Protein AF-A0AAV8SLF2-F1 (afdb_monomer_lite)

Sequence (332 aa):
MAEVQMADAETFAFQAEINQLLSLIIYTFYSNKEIFLRELISNASDALARISFESLMDKSKFDAQPELFIRLVPDKASKTLSIIDSGIGVTKADLVNYLGTIARSGTKEFVEGLQAGADVSMIGQFGFGFYSAYLVAERVVVTTKHDDDEQYHSTQSGDELTSLKDYVKRMKEGQKDIYYITGESKQAVENSPFLERGREEAERGREDESLCKVMKDILGDKVEKVVVSDRIVDSPCCLVTGEYGWTANLERIMKAQVLMDNAMSFYRSSKKTMEINPDNGIIVELRKGAVVDKNDKCFKDMVLLLFDLALLTSGFSLDDPNTFAARMLKLV

Radius of gyration: 30.78 Å; chains: 1; bounding box: 90×64×78 Å

InterPro domains:
  IPR001404 Heat shock protein Hsp90 family [PF00183] (151-198)
  IPR001404 Heat shock protein Hsp90 family [PF00183] (201-331)
  IPR001404 Heat shock protein Hsp90 family [PTHR11528] (9-153)
  IPR003594 Histidine kinase/HSP90-like ATPase domain [SM00387] (32-172)
  IPR019805 Heat shock protein Hsp90, conserved site [PS00298] (30-39)
  IPR020575 Heat shock protein Hsp90, N-terminal [PR00775] (10-30)
  IPR020575 Heat shock protein Hsp90, N-terminal [PR00775] (31-53)
  IPR020575 Heat shock protein Hsp90, N-terminal [PR00775] (80-97)
  IPR020575 Heat shock protein Hsp90, N-terminal [PR00775] (98-115)
  IPR020575 Heat shock protein Hsp90, N-terminal [PR00775] (123-145)
  IPR020575 Heat shock protein Hsp90, N-terminal [cd16927] (19-190)
  IPR036890 Histidine kinase/HSP90-like ATPase superfamily [G3DSA:3.30.565.10] (2-199)
  IPR036890 Histidine kinase/HSP90-like ATPase superfamily [SSF55874] (10-164)
  IPR037196 HSP90, C-terminal domain [G3DSA:1.20.120.790] (200-332)
  IPR037196 HSP90, C-terminal domain [SSF110942] (210-332)

Foldseek 3Di:
DDDDPDDDDDDDDDDDDPVVVLVCLQPPVDPDLVLLVVLVVLVLVLQALVLVVVCVVPVCSCVVPVDFDWDWDQDPVVRDIDTDTPGQWDEPVRCCVLVVDAQDDPSQVVVVPDDPPDPGDHDNRGSSSNSSVVNPDPDDDDDTDHPPYDWDDDPVPVPDTHDVVVVVVVDDVPDDDDDDDDADDPVLVVLAQQPAAFDDDDDDDPLNVVLFVLLCVLCPQQAPGEEEDRRGDAQQKAKDFDPQADALRRLVVVVVVPDDDPVCVVRNCRGIYIYGHCPHPLNVVLSVVCVVPSPDPLSSLSSVLSVQVNCVSRNHDDPDPVVNVVSVVVVD

Secondary structure (DSSP, 8-state):
-----PPPPPP------HHHHHHHHHHHS-S-TTHHHHHHHHHHHHHHHHHHHHHTT-GGGGSS-----EEEEEETTTTEEEEEE-S----HHHHHHHHHSTT--HHHHHHHHS-TT--------SS-GGGGGGGT-S--------TTS--EE-TTTTTSEE-HHHHHHTPPTT--S------SSHHHHHT-GGGS-PPS-PPPPHHHHHHHHHHHHHHGGG-SEEEE-SS-SSSSEEEEE-SSS--HHHHHHHHHT----GGGHHHH--PEEEEE-TTSHHHHHHHHHHHHHTT-HHHHHHHHHHHHHHHHHTTPPPS-HHHHHHHHTTT-

Structure (mmCIF, N/CA/C/O backbone):
data_AF-A0AAV8SLF2-F1
#
_entry.id   AF-A0AAV8SLF2-F1
#
loop_
_atom_site.group_PDB
_atom_site.id
_atom_site.type_symbol
_atom_site.label_atom_id
_atom_site.label_alt_id
_atom_site.label_comp_id
_atom_site.label_asym_id
_atom_site.label_entity_id
_atom_site.label_seq_id
_atom_site.pdbx_PDB_ins_code
_atom_site.Cartn_x
_atom_site.Cartn_y
_atom_site.Cartn_z
_atom_site.occupancy
_atom_site.B_iso_or_equiv
_atom_site.auth_seq_id
_atom_site.auth_comp_id
_atom_site.auth_asym_id
_atom_site.auth_atom_id
_atom_site.pdbx_PDB_model_num
ATOM 1 N N . MET A 1 1 ? 57.901 44.660 5.743 1.00 44.19 1 MET A N 1
ATOM 2 C CA . MET A 1 1 ? 57.229 43.937 4.648 1.00 44.19 1 MET A CA 1
ATOM 3 C C . MET A 1 1 ? 56.061 43.209 5.278 1.00 44.19 1 MET A C 1
ATOM 5 O O . MET A 1 1 ? 56.301 42.463 6.214 1.00 44.19 1 MET A O 1
ATOM 9 N N . ALA A 1 2 ? 54.829 43.545 4.898 1.00 46.16 2 ALA A N 1
ATOM 10 C CA . ALA A 1 2 ? 53.641 42.897 5.443 1.00 46.16 2 ALA A CA 1
ATOM 11 C C . ALA A 1 2 ? 53.479 41.526 4.772 1.00 46.16 2 ALA A C 1
ATOM 13 O O . ALA A 1 2 ? 53.483 41.452 3.543 1.00 46.16 2 ALA A O 1
ATOM 14 N N . GLU A 1 3 ? 53.392 40.463 5.570 1.00 52.22 3 GLU A N 1
ATOM 15 C CA . GLU A 1 3 ? 53.025 39.129 5.096 1.00 52.22 3 GLU A CA 1
ATOM 16 C C . GLU A 1 3 ? 51.590 39.174 4.572 1.00 52.22 3 GLU A C 1
ATOM 18 O O . GLU A 1 3 ? 50.647 39.476 5.304 1.00 52.22 3 GLU A O 1
ATOM 23 N N . VAL A 1 4 ? 51.430 38.907 3.278 1.00 53.94 4 VAL A N 1
ATOM 24 C CA . VAL A 1 4 ? 50.119 38.702 2.670 1.00 53.94 4 VAL A CA 1
ATOM 25 C C . VAL A 1 4 ? 49.658 37.310 3.088 1.00 53.94 4 VAL A C 1
ATOM 27 O O . VAL A 1 4 ? 50.172 36.307 2.597 1.00 53.94 4 VAL A O 1
ATOM 30 N N . GLN A 1 5 ? 48.714 37.254 4.026 1.00 56.91 5 GLN A N 1
ATOM 31 C CA . GLN A 1 5 ? 47.994 36.034 4.381 1.00 56.91 5 GLN A CA 1
ATOM 32 C C . GLN A 1 5 ? 47.259 35.534 3.128 1.00 56.91 5 GLN A C 1
ATOM 34 O O . GLN A 1 5 ? 46.380 36.222 2.608 1.00 56.91 5 GLN A O 1
ATOM 39 N N . MET A 1 6 ? 47.649 34.370 2.605 1.00 59.88 6 MET A N 1
ATOM 40 C CA . MET A 1 6 ? 46.895 33.722 1.534 1.00 59.88 6 MET A CA 1
ATOM 41 C C . MET A 1 6 ? 45.569 33.233 2.117 1.00 59.88 6 MET A C 1
ATOM 43 O O . MET A 1 6 ? 45.574 32.460 3.071 1.00 59.88 6 MET A O 1
ATOM 47 N N . ALA A 1 7 ? 44.455 33.729 1.581 1.00 66.06 7 ALA A N 1
ATOM 48 C CA . ALA A 1 7 ? 43.123 33.272 1.958 1.00 66.06 7 ALA A CA 1
ATOM 49 C C . ALA A 1 7 ? 42.953 31.775 1.641 1.00 66.06 7 ALA A C 1
ATOM 51 O O . ALA A 1 7 ? 43.520 31.285 0.659 1.00 66.06 7 ALA A O 1
ATOM 52 N N . ASP A 1 8 ? 42.177 31.074 2.472 1.00 69.56 8 ASP A N 1
ATOM 53 C CA . ASP A 1 8 ? 41.879 29.650 2.315 1.00 69.56 8 ASP A CA 1
ATOM 54 C C . ASP A 1 8 ? 41.270 29.366 0.934 1.00 69.56 8 ASP A C 1
ATOM 56 O O . ASP A 1 8 ? 40.366 30.062 0.469 1.00 69.56 8 ASP A O 1
ATOM 60 N N . ALA A 1 9 ? 41.791 28.345 0.253 1.00 70.38 9 ALA A N 1
ATOM 61 C CA . ALA A 1 9 ? 41.314 27.961 -1.067 1.00 70.38 9 ALA A CA 1
ATOM 62 C C . ALA A 1 9 ? 39.946 27.270 -0.963 1.00 70.38 9 ALA A C 1
ATOM 64 O O . ALA A 1 9 ? 39.825 26.189 -0.385 1.00 70.38 9 ALA A O 1
ATOM 65 N N . GLU A 1 10 ? 38.922 27.868 -1.567 1.00 76.62 10 GLU A N 1
ATOM 66 C CA . GLU A 1 10 ? 37.593 27.265 -1.663 1.00 76.62 10 GLU A CA 1
ATOM 67 C C . GLU A 1 10 ? 37.526 26.286 -2.843 1.00 76.62 10 GLU A C 1
ATOM 69 O O . GLU A 1 10 ? 37.912 26.600 -3.972 1.00 76.62 10 GLU A O 1
ATOM 74 N N . THR A 1 11 ? 37.037 25.072 -2.579 1.00 77.06 11 THR A N 1
ATOM 75 C CA . THR A 1 11 ? 36.829 24.037 -3.599 1.00 77.06 11 THR A CA 1
ATOM 76 C C . THR A 1 11 ? 35.355 23.972 -3.965 1.00 77.06 11 THR A C 1
ATOM 78 O O . THR A 1 11 ? 34.506 23.758 -3.102 1.00 77.06 11 THR A O 1
ATOM 81 N N . PHE A 1 12 ? 35.058 24.085 -5.257 1.00 65.56 12 PHE A N 1
ATOM 82 C CA . PHE A 1 12 ? 33.708 23.952 -5.794 1.00 65.56 12 PHE A CA 1
ATOM 83 C C . PHE A 1 12 ? 33.620 22.739 -6.717 1.00 65.56 12 PHE A C 1
ATOM 85 O O . PHE A 1 12 ? 34.548 22.448 -7.473 1.00 65.56 12 PHE A O 1
ATOM 92 N N . ALA A 1 13 ? 32.486 22.041 -6.675 1.00 63.81 13 ALA A N 1
ATOM 93 C CA . ALA A 1 13 ? 32.165 21.020 -7.662 1.00 63.81 13 ALA A CA 1
ATOM 94 C C . ALA A 1 13 ? 31.757 21.678 -8.989 1.00 63.81 13 ALA A C 1
ATOM 96 O O . ALA A 1 13 ? 31.093 22.717 -8.996 1.00 63.81 13 ALA A O 1
ATOM 97 N N . PHE A 1 14 ? 32.115 21.054 -10.113 1.00 65.81 14 PHE A N 1
ATOM 98 C CA . PHE A 1 14 ? 31.616 21.478 -11.419 1.00 65.81 14 PHE A CA 1
ATOM 99 C C . PHE A 1 14 ? 30.088 21.369 -11.461 1.00 65.81 14 PHE A C 1
ATOM 101 O O . PHE A 1 14 ? 29.518 20.343 -11.090 1.00 65.81 14 PHE A O 1
ATOM 108 N N . GLN A 1 15 ? 29.433 22.427 -11.936 1.00 53.75 15 GLN A N 1
ATOM 109 C CA . GLN A 1 15 ? 27.993 22.462 -12.182 1.00 53.75 15 GLN A CA 1
ATOM 110 C C . GLN A 1 15 ? 27.736 22.522 -13.691 1.00 53.75 15 GLN A C 1
ATOM 112 O O . GLN A 1 15 ? 28.483 23.172 -14.422 1.00 53.75 15 GLN A O 1
ATOM 117 N N . ALA A 1 16 ? 26.682 21.849 -14.157 1.00 59.62 16 ALA A N 1
ATOM 118 C CA . ALA A 1 16 ? 26.269 21.852 -15.558 1.00 59.62 16 ALA A CA 1
ATOM 119 C C . ALA A 1 16 ? 24.758 22.097 -15.679 1.00 59.62 16 ALA A C 1
ATOM 121 O O . ALA A 1 16 ? 23.963 21.514 -14.941 1.00 59.62 16 ALA A O 1
ATOM 122 N N . GLU A 1 17 ? 24.358 22.944 -16.630 1.00 62.25 17 GLU A N 1
ATOM 123 C CA . GLU A 1 17 ? 22.952 23.253 -16.893 1.00 62.25 17 GLU A CA 1
ATOM 124 C C . GLU A 1 17 ? 22.338 22.211 -17.843 1.00 62.25 17 GLU A C 1
ATOM 126 O O . GLU A 1 17 ? 22.607 22.186 -19.046 1.00 62.25 17 GLU A O 1
ATOM 131 N N . ILE A 1 18 ? 21.495 21.337 -17.288 1.00 61.62 18 ILE A N 1
ATOM 132 C CA . ILE A 1 18 ? 20.931 20.147 -17.954 1.00 61.62 18 ILE A CA 1
ATOM 133 C C . ILE A 1 18 ? 20.201 20.497 -19.261 1.00 61.62 18 ILE A C 1
ATOM 135 O O . ILE A 1 18 ? 20.386 19.818 -20.271 1.00 61.62 18 ILE A O 1
ATOM 139 N N . ASN A 1 19 ? 19.424 21.584 -19.281 1.00 57.31 19 ASN A N 1
ATOM 140 C CA . ASN A 1 19 ? 18.649 21.991 -20.461 1.00 57.31 19 ASN A CA 1
ATOM 141 C C . ASN A 1 19 ? 19.542 22.411 -21.644 1.00 57.31 19 ASN A C 1
ATOM 143 O O . ASN A 1 19 ? 19.235 22.111 -22.803 1.00 57.31 19 ASN A O 1
ATOM 147 N N . GLN A 1 20 ? 20.672 23.066 -21.363 1.00 61.53 20 GLN A N 1
ATOM 148 C CA . GLN A 1 20 ? 21.645 23.450 -22.389 1.00 61.53 20 GLN A CA 1
ATOM 149 C C . GLN A 1 20 ? 22.455 22.238 -22.863 1.00 61.53 20 GLN A C 1
ATOM 151 O O . GLN A 1 20 ? 22.711 22.097 -24.059 1.00 61.53 20 GLN A O 1
ATOM 156 N N . LEU A 1 21 ? 22.789 21.319 -21.950 1.00 64.75 21 LEU A N 1
ATOM 157 C CA . LEU A 1 21 ? 23.535 20.104 -22.273 1.00 64.75 21 LEU A CA 1
ATOM 158 C C . LEU A 1 21 ? 22.717 19.127 -23.134 1.00 64.75 21 LEU A C 1
ATOM 160 O O . LEU A 1 21 ? 23.250 18.587 -24.099 1.00 64.75 21 LEU A O 1
ATOM 164 N N . LEU A 1 22 ? 21.419 18.950 -22.855 1.00 64.12 22 LEU A N 1
ATOM 165 C CA . LEU A 1 22 ? 20.515 18.145 -23.692 1.00 64.12 22 LEU A CA 1
ATOM 166 C C . LEU A 1 22 ? 20.411 18.707 -25.107 1.00 64.12 22 LEU A C 1
ATOM 168 O O . LEU A 1 22 ? 20.517 17.959 -26.076 1.00 64.12 22 LEU A O 1
ATOM 172 N N . SER A 1 23 ? 20.265 20.028 -25.227 1.00 64.56 23 SER A N 1
ATOM 173 C CA . SER A 1 23 ? 20.225 20.706 -26.525 1.00 64.56 23 SER A CA 1
ATOM 174 C C . SER A 1 23 ? 21.529 20.487 -27.301 1.00 64.56 23 SER A C 1
ATOM 176 O O . SER A 1 23 ? 21.501 20.186 -28.492 1.00 64.56 23 SER A O 1
ATOM 178 N N . LEU A 1 24 ? 22.680 20.549 -26.627 1.00 68.00 24 LEU A N 1
ATOM 179 C CA . LEU A 1 24 ? 23.979 20.287 -27.245 1.00 68.00 24 LEU A CA 1
ATOM 180 C C . LEU A 1 24 ? 24.142 18.814 -27.667 1.00 68.00 24 LEU A C 1
ATOM 182 O O . LEU A 1 24 ? 24.613 18.542 -28.767 1.00 68.00 24 LEU A O 1
ATOM 186 N N . ILE A 1 25 ? 23.732 17.857 -26.831 1.00 67.00 25 ILE A N 1
ATOM 187 C CA . ILE A 1 25 ? 23.803 16.417 -27.140 1.00 67.00 25 ILE A CA 1
ATOM 188 C C . ILE A 1 25 ? 22.919 16.076 -28.340 1.00 67.00 25 ILE A C 1
ATOM 190 O O . ILE A 1 25 ? 23.363 15.387 -29.257 1.00 67.00 25 ILE A O 1
ATOM 194 N N . ILE A 1 26 ? 21.692 16.596 -28.368 1.00 65.31 26 ILE A N 1
ATOM 195 C CA . ILE A 1 26 ? 20.735 16.322 -29.441 1.00 65.31 26 ILE A CA 1
ATOM 196 C C . ILE A 1 26 ? 21.198 16.968 -30.754 1.00 65.31 26 ILE A C 1
ATOM 198 O O . ILE A 1 26 ? 21.188 16.306 -31.784 1.00 65.31 26 ILE A O 1
ATOM 202 N N . TYR A 1 27 ? 21.635 18.230 -30.752 1.00 63.25 27 TYR A N 1
ATOM 203 C CA . TYR A 1 27 ? 21.882 18.956 -32.008 1.00 63.25 27 TYR A CA 1
ATOM 204 C C . TYR A 1 27 ? 23.342 18.970 -32.481 1.00 63.25 27 TYR A C 1
ATOM 206 O O . TYR A 1 27 ? 23.580 19.236 -33.659 1.00 63.25 27 TYR A O 1
ATOM 214 N N . THR A 1 28 ? 24.314 18.660 -31.616 1.00 66.12 28 THR A N 1
ATOM 215 C CA . THR A 1 28 ? 25.748 18.784 -31.945 1.00 66.12 28 THR A CA 1
ATOM 216 C C . THR A 1 28 ? 26.462 17.438 -32.068 1.00 66.12 28 THR A C 1
ATOM 218 O O . THR A 1 28 ? 27.360 17.309 -32.896 1.00 66.12 28 THR A O 1
ATOM 221 N N . PHE A 1 29 ? 26.086 16.420 -31.284 1.00 66.38 29 PHE A N 1
ATOM 222 C CA . PHE A 1 29 ? 26.808 15.136 -31.263 1.00 66.38 29 PHE A CA 1
ATOM 223 C C . PHE A 1 29 ? 26.338 14.134 -32.322 1.00 66.38 29 PHE A C 1
ATOM 225 O O . PHE A 1 29 ? 27.089 13.227 -32.684 1.00 66.38 29 PHE A O 1
ATOM 232 N N . TYR A 1 30 ? 25.124 14.298 -32.852 1.00 71.81 30 TYR A N 1
ATOM 233 C CA . TYR A 1 30 ? 24.553 13.379 -33.830 1.00 71.81 30 TYR A CA 1
ATOM 234 C C . TYR A 1 30 ? 24.273 14.082 -35.155 1.00 71.81 30 TYR A C 1
ATOM 236 O O . TYR A 1 30 ? 23.353 14.885 -35.275 1.00 71.81 30 TYR A O 1
ATOM 244 N N . SER A 1 31 ? 25.046 13.738 -36.186 1.00 75.44 31 SER A N 1
ATOM 245 C CA . SER A 1 31 ? 24.810 14.235 -37.549 1.00 75.44 31 SER A CA 1
ATOM 246 C C . SER A 1 31 ? 23.683 13.478 -38.261 1.00 75.44 31 SER A C 1
ATOM 248 O O . SER A 1 31 ? 22.965 14.057 -39.073 1.00 75.44 31 SER A O 1
ATOM 250 N N . ASN A 1 32 ? 23.500 12.192 -37.937 1.00 84.38 32 ASN A N 1
ATOM 251 C CA . ASN A 1 32 ? 22.519 11.316 -38.575 1.00 84.38 32 ASN A CA 1
ATOM 252 C C . ASN A 1 32 ? 21.381 10.982 -37.614 1.00 84.38 32 ASN A C 1
ATOM 254 O O . ASN A 1 32 ? 21.596 10.368 -36.572 1.00 84.38 32 ASN A O 1
ATOM 258 N N . LYS A 1 33 ? 20.150 11.333 -37.997 1.00 85.69 33 LYS A N 1
ATOM 259 C CA . LYS A 1 33 ? 18.969 11.119 -37.150 1.00 85.69 33 LYS A CA 1
ATOM 260 C C . LYS A 1 33 ? 18.616 9.653 -36.951 1.00 85.69 33 LYS A C 1
ATOM 262 O O . LYS A 1 33 ? 18.052 9.337 -35.919 1.00 85.69 33 LYS A O 1
ATOM 267 N N . GLU A 1 34 ? 18.965 8.770 -37.889 1.00 88.38 34 GLU A N 1
ATOM 268 C CA . GLU A 1 34 ? 18.701 7.319 -37.828 1.00 88.38 34 GLU A CA 1
ATOM 269 C C . GLU A 1 34 ? 19.403 6.606 -36.661 1.00 88.38 34 GLU A C 1
ATOM 271 O O . GLU A 1 34 ? 19.014 5.505 -36.275 1.00 88.38 34 GLU A O 1
ATOM 276 N N . ILE A 1 35 ? 20.397 7.263 -36.058 1.00 87.94 35 ILE A N 1
ATOM 277 C CA . ILE A 1 35 ? 21.190 6.736 -34.950 1.00 87.94 35 ILE A CA 1
ATOM 278 C C . ILE A 1 35 ? 20.348 6.357 -33.730 1.00 87.94 35 ILE A C 1
ATOM 280 O O . ILE A 1 35 ? 20.731 5.460 -32.984 1.00 87.94 35 ILE A O 1
ATOM 284 N N . PHE A 1 36 ? 19.181 6.986 -33.559 1.00 89.56 36 PHE A N 1
ATOM 285 C CA . PHE A 1 36 ? 18.290 6.716 -32.436 1.00 89.56 36 PHE A CA 1
ATOM 286 C C . PHE A 1 36 ? 17.871 5.244 -32.361 1.00 89.56 36 PHE A C 1
ATOM 288 O O . PHE A 1 36 ? 17.809 4.680 -31.272 1.00 89.56 36 PHE A O 1
ATOM 295 N N . LEU A 1 37 ? 17.641 4.592 -33.509 1.00 93.44 37 LEU A N 1
ATOM 296 C CA . LEU A 1 37 ? 17.297 3.171 -33.542 1.00 93.44 37 LEU A CA 1
ATOM 297 C C . LEU A 1 37 ? 18.453 2.321 -33.036 1.00 93.44 37 LEU A C 1
ATOM 299 O O . LEU A 1 37 ? 18.227 1.401 -32.259 1.00 93.44 37 LEU A O 1
ATOM 303 N N . ARG A 1 38 ? 19.685 2.645 -33.441 1.00 91.75 38 ARG A N 1
ATOM 304 C CA . ARG A 1 38 ? 20.877 1.934 -32.975 1.00 91.75 38 ARG A CA 1
ATOM 305 C C . ARG A 1 38 ? 21.006 2.044 -31.460 1.00 91.75 38 ARG A C 1
ATOM 307 O O . ARG A 1 38 ? 21.175 1.028 -30.806 1.00 91.75 38 ARG A O 1
ATOM 314 N N . GLU A 1 39 ? 20.908 3.252 -30.911 1.00 90.25 39 GLU A N 1
ATOM 315 C CA . GLU A 1 39 ? 21.049 3.473 -29.467 1.00 90.25 39 GLU A CA 1
ATOM 316 C C . GLU A 1 39 ? 19.960 2.743 -28.666 1.00 90.25 39 GLU A C 1
ATOM 318 O O . GLU A 1 39 ? 20.263 2.056 -27.692 1.00 90.25 39 GLU A O 1
ATOM 323 N N . LEU A 1 40 ? 18.695 2.836 -29.089 1.00 92.31 40 LEU A N 1
ATOM 324 C CA . LEU A 1 40 ? 17.587 2.201 -28.371 1.00 92.31 40 LEU A CA 1
ATOM 325 C C . LEU A 1 40 ? 17.609 0.669 -28.485 1.00 92.31 40 LEU A C 1
ATOM 327 O O . LEU A 1 40 ? 17.318 -0.010 -27.503 1.00 92.31 40 LEU A O 1
ATOM 331 N N . ILE A 1 41 ? 17.996 0.118 -29.641 1.00 94.50 41 ILE A N 1
ATOM 332 C CA . ILE A 1 41 ? 18.172 -1.334 -29.809 1.00 94.50 41 ILE A CA 1
ATOM 333 C C . ILE A 1 41 ? 19.362 -1.834 -28.984 1.00 94.50 41 ILE A C 1
ATOM 335 O O . ILE A 1 41 ? 19.255 -2.891 -28.368 1.00 94.50 41 ILE A O 1
ATOM 339 N N . SER A 1 42 ? 20.465 -1.082 -28.913 1.00 91.25 42 SER A N 1
ATOM 340 C CA . SER A 1 42 ? 21.599 -1.432 -28.048 1.00 91.25 42 SER A CA 1
ATOM 341 C C . SER A 1 42 ? 21.192 -1.482 -26.575 1.00 91.25 42 SER A C 1
ATOM 343 O O . SER A 1 42 ? 21.514 -2.451 -25.897 1.00 91.25 42 SER A O 1
ATOM 345 N N . ASN A 1 43 ? 20.416 -0.504 -26.091 1.00 90.69 43 ASN A N 1
ATOM 346 C CA . ASN A 1 43 ? 19.915 -0.510 -24.711 1.00 90.69 43 ASN A CA 1
ATOM 347 C C . ASN A 1 43 ? 19.008 -1.720 -24.429 1.00 90.69 43 ASN A C 1
ATOM 349 O O . ASN A 1 43 ? 19.131 -2.356 -23.384 1.00 90.69 43 ASN A O 1
ATOM 353 N N . ALA A 1 44 ? 18.122 -2.058 -25.369 1.00 93.81 44 ALA A N 1
ATOM 354 C CA . ALA A 1 44 ? 17.288 -3.254 -25.282 1.00 93.81 44 ALA A CA 1
ATOM 355 C C . ALA A 1 44 ? 18.135 -4.540 -25.260 1.00 93.81 44 ALA A C 1
ATOM 357 O O . ALA A 1 44 ? 17.884 -5.439 -24.463 1.00 93.81 44 ALA A O 1
ATOM 358 N N . SER A 1 45 ? 19.179 -4.615 -26.090 1.00 93.69 45 SER A N 1
ATOM 359 C CA . SER A 1 45 ? 20.117 -5.742 -26.108 1.00 93.69 45 SER A CA 1
ATOM 360 C C . SER A 1 45 ? 20.856 -5.898 -24.778 1.00 93.69 45 SER A C 1
ATOM 362 O O . SER A 1 45 ? 20.946 -7.013 -24.266 1.00 93.69 45 SER A O 1
ATOM 364 N N . ASP A 1 46 ? 21.346 -4.802 -24.193 1.00 90.94 46 ASP A N 1
ATOM 365 C CA . ASP A 1 46 ? 21.998 -4.822 -22.878 1.00 90.94 46 ASP A CA 1
ATOM 366 C C . ASP A 1 46 ? 21.020 -5.318 -21.792 1.00 90.94 46 ASP A C 1
ATOM 368 O O . ASP A 1 46 ? 21.385 -6.139 -20.951 1.00 90.94 46 ASP A O 1
ATOM 372 N N . ALA A 1 47 ? 19.752 -4.891 -21.830 1.00 91.38 47 ALA A N 1
ATOM 373 C CA . ALA A 1 47 ? 18.724 -5.344 -20.889 1.00 91.38 47 ALA A CA 1
ATOM 374 C C . ALA A 1 47 ? 18.424 -6.852 -21.009 1.00 91.38 47 ALA A C 1
ATOM 376 O O . ALA A 1 47 ? 18.235 -7.524 -19.990 1.00 91.38 47 ALA A O 1
ATOM 377 N N . LEU A 1 48 ? 18.418 -7.394 -22.233 1.00 92.31 48 LEU A N 1
ATOM 378 C CA . LEU A 1 48 ? 18.281 -8.834 -22.489 1.00 92.31 48 LEU A CA 1
ATOM 379 C C . LEU A 1 48 ? 19.513 -9.620 -22.017 1.00 92.31 48 LEU A C 1
ATOM 381 O O . LEU A 1 48 ? 19.379 -10.712 -21.459 1.00 92.31 48 LEU A O 1
ATOM 385 N N . ALA A 1 49 ? 20.714 -9.070 -22.207 1.00 89.12 49 ALA A N 1
ATOM 386 C CA . ALA A 1 49 ? 21.949 -9.682 -21.725 1.00 89.12 49 ALA A CA 1
ATOM 387 C C . ALA A 1 49 ? 21.980 -9.744 -20.190 1.00 89.12 49 ALA A C 1
ATOM 389 O O . ALA A 1 49 ? 22.381 -10.763 -19.629 1.00 89.12 49 ALA A O 1
ATOM 390 N N . ARG A 1 50 ? 21.489 -8.700 -19.507 1.00 87.81 50 ARG A N 1
ATOM 391 C CA . ARG A 1 50 ? 21.379 -8.669 -18.039 1.00 87.81 50 ARG A CA 1
ATOM 392 C C . ARG A 1 50 ? 20.448 -9.749 -17.499 1.00 87.81 50 ARG A C 1
ATOM 394 O O . ARG A 1 50 ? 20.884 -10.538 -16.668 1.00 87.81 50 ARG A O 1
ATOM 401 N N . ILE A 1 51 ? 19.211 -9.833 -17.997 1.00 88.12 51 ILE A N 1
ATOM 402 C CA . ILE A 1 51 ? 18.270 -10.868 -17.532 1.00 88.12 51 ILE A CA 1
ATOM 403 C C . ILE A 1 51 ? 18.789 -12.274 -17.858 1.00 88.12 51 ILE A C 1
ATOM 405 O O . ILE A 1 51 ? 18.685 -13.179 -17.035 1.00 88.12 51 ILE A O 1
ATOM 409 N N . SER A 1 52 ? 19.442 -12.447 -19.015 1.00 87.69 52 SER A N 1
ATOM 410 C CA . SER A 1 52 ? 20.084 -13.716 -19.377 1.00 87.69 52 SER A CA 1
ATOM 411 C C . SER A 1 52 ? 21.190 -14.089 -18.395 1.00 87.69 52 SER A C 1
ATOM 413 O O . SER A 1 52 ? 21.261 -15.240 -17.976 1.00 87.69 52 SER A O 1
ATOM 415 N N . PHE A 1 53 ? 22.027 -13.132 -17.991 1.00 85.75 53 PHE A N 1
ATOM 416 C CA . PHE A 1 53 ? 23.084 -13.366 -17.012 1.00 85.75 53 PHE A CA 1
ATOM 417 C C . PHE A 1 53 ? 22.520 -13.721 -15.632 1.00 85.75 53 PHE A C 1
ATOM 419 O O . PHE A 1 53 ? 22.951 -14.703 -15.032 1.00 85.75 53 PHE A O 1
ATOM 426 N N . GLU A 1 54 ? 21.526 -12.978 -15.144 1.00 82.75 54 GLU A N 1
ATOM 427 C CA . GLU A 1 54 ? 20.884 -13.270 -13.855 1.00 82.75 54 GLU A CA 1
ATOM 428 C C . GLU A 1 54 ? 20.181 -14.632 -13.854 1.00 82.75 54 GLU A C 1
ATOM 430 O O . GLU A 1 54 ? 20.255 -15.364 -12.865 1.00 82.75 54 GLU A O 1
ATOM 435 N N . SER A 1 55 ? 19.608 -15.036 -14.992 1.00 82.81 55 SER A N 1
ATOM 436 C CA . SER A 1 55 ? 18.971 -16.349 -15.141 1.00 82.81 55 SER A CA 1
ATOM 437 C C . SER A 1 55 ? 19.928 -17.538 -14.978 1.00 82.81 55 SER A C 1
ATOM 439 O O . SER A 1 55 ? 19.489 -18.654 -14.685 1.00 82.81 55 SER A O 1
ATOM 441 N N . LEU A 1 56 ? 21.242 -17.319 -15.146 1.00 82.50 56 LEU A N 1
ATOM 442 C CA . LEU A 1 56 ? 22.256 -18.347 -14.892 1.00 82.50 56 LEU A CA 1
ATOM 443 C C . LEU A 1 56 ? 22.330 -18.706 -13.404 1.00 82.50 56 LEU A C 1
ATOM 445 O O . LEU A 1 56 ? 22.653 -19.847 -13.074 1.00 82.50 56 LEU A O 1
ATOM 449 N N . MET A 1 57 ? 22.029 -17.742 -12.529 1.00 81.50 57 MET A N 1
ATOM 450 C CA . MET A 1 57 ? 22.022 -17.917 -11.076 1.00 81.50 57 MET A CA 1
ATOM 451 C C . MET A 1 57 ? 20.622 -18.250 -10.553 1.00 81.50 57 MET A C 1
ATOM 453 O O . MET A 1 57 ? 20.494 -19.071 -9.646 1.00 81.50 57 MET A O 1
ATOM 457 N N . ASP A 1 58 ? 19.581 -17.661 -11.146 1.00 79.12 58 ASP A N 1
ATOM 458 C CA . ASP A 1 58 ? 18.190 -17.857 -10.747 1.00 79.12 58 ASP A CA 1
ATOM 459 C C . ASP A 1 58 ? 17.268 -18.039 -11.961 1.00 79.12 58 ASP A C 1
ATOM 461 O O . ASP A 1 58 ? 16.864 -17.087 -12.627 1.00 79.12 58 ASP A O 1
ATOM 465 N N . LYS A 1 59 ? 16.882 -19.291 -12.226 1.00 80.88 59 LYS A N 1
ATOM 466 C CA . LYS A 1 59 ? 16.016 -19.630 -13.364 1.00 80.88 59 LYS A CA 1
ATOM 467 C C . LYS A 1 59 ? 14.595 -19.070 -13.252 1.00 80.88 59 LYS A C 1
ATOM 469 O O . LYS A 1 59 ? 13.939 -18.966 -14.286 1.00 80.88 59 LYS A O 1
ATOM 474 N N . SER A 1 60 ? 14.133 -18.704 -12.052 1.00 79.94 60 SER A N 1
ATOM 475 C CA . SER A 1 60 ? 12.777 -18.165 -11.852 1.00 79.94 60 SER A CA 1
ATOM 476 C C . SER A 1 60 ? 12.574 -16.803 -12.529 1.00 79.94 60 SER A C 1
ATOM 478 O O . SER A 1 60 ? 11.450 -16.425 -12.854 1.00 79.94 60 SER A O 1
ATOM 480 N N . LYS A 1 61 ? 13.669 -16.107 -12.869 1.00 76.81 61 LYS A N 1
ATOM 481 C CA . LYS A 1 61 ? 13.666 -14.846 -13.627 1.00 76.81 61 LYS A CA 1
ATOM 482 C C . LYS A 1 61 ? 12.978 -14.937 -14.999 1.00 76.81 61 LYS A C 1
ATOM 484 O O . LYS A 1 61 ? 12.577 -13.916 -15.546 1.00 76.81 61 LYS A O 1
ATOM 489 N N . PHE A 1 62 ? 12.800 -16.140 -15.554 1.00 80.50 62 PHE A N 1
ATOM 490 C CA . PHE A 1 62 ? 12.070 -16.354 -16.810 1.00 80.50 62 PHE A CA 1
ATOM 491 C C . PHE A 1 62 ? 10.620 -16.828 -16.645 1.00 80.50 62 PHE A C 1
ATOM 493 O O . PHE A 1 62 ? 9.922 -16.970 -17.650 1.00 80.50 62 PHE A O 1
ATOM 500 N N . ASP A 1 63 ? 10.125 -17.022 -15.419 1.00 76.25 63 ASP A N 1
ATOM 501 C CA . ASP A 1 63 ? 8.781 -17.568 -15.183 1.00 76.25 63 ASP A CA 1
ATOM 502 C C . ASP A 1 63 ? 7.676 -16.646 -15.730 1.00 76.25 63 ASP A C 1
ATOM 504 O O . ASP A 1 63 ? 6.676 -17.114 -16.279 1.00 76.25 63 ASP A O 1
ATOM 508 N N . ALA A 1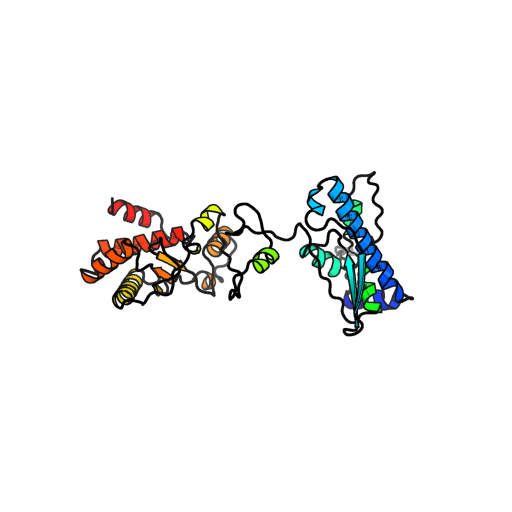 64 ? 7.865 -15.325 -15.628 1.00 71.94 64 ALA A N 1
ATOM 509 C CA . ALA A 1 64 ? 6.907 -14.336 -16.124 1.00 71.94 64 ALA A CA 1
ATOM 510 C C . ALA A 1 64 ? 7.017 -14.081 -17.638 1.00 71.94 64 ALA A C 1
ATOM 512 O O . ALA A 1 64 ? 6.015 -13.754 -18.281 1.00 71.94 64 ALA A O 1
ATOM 513 N N . GLN A 1 65 ? 8.222 -14.197 -18.204 1.00 81.50 65 GLN A N 1
ATOM 514 C CA . GLN A 1 65 ? 8.486 -14.001 -19.627 1.00 81.50 65 GLN A CA 1
ATOM 515 C C . GLN A 1 65 ? 9.668 -14.874 -20.086 1.00 81.50 65 GLN A C 1
ATOM 517 O O . GLN A 1 65 ? 10.819 -14.471 -19.923 1.00 81.50 65 GLN A O 1
ATOM 522 N N . PRO A 1 66 ? 9.406 -16.047 -20.687 1.00 83.62 66 PRO A N 1
ATOM 523 C CA . PRO A 1 66 ? 10.463 -16.968 -21.104 1.00 83.62 66 PRO A CA 1
ATOM 524 C C . PRO A 1 66 ? 11.086 -16.624 -22.464 1.00 83.62 66 PRO A C 1
ATOM 526 O O . PRO A 1 66 ? 12.149 -17.145 -22.799 1.00 83.62 66 PRO A O 1
ATOM 529 N N . GLU A 1 67 ? 10.432 -15.791 -23.281 1.00 91.12 67 GLU A N 1
ATOM 530 C CA . GLU A 1 67 ? 10.934 -15.416 -24.606 1.00 91.12 67 GLU A CA 1
ATOM 531 C C . GLU A 1 67 ? 11.722 -14.100 -24.542 1.00 91.12 67 GLU A C 1
ATOM 533 O O . GLU A 1 67 ? 11.177 -13.065 -24.159 1.00 91.12 67 GLU A O 1
ATOM 538 N N . LEU A 1 68 ? 12.986 -14.134 -24.981 1.00 93.12 68 LEU A N 1
ATOM 539 C CA . LEU A 1 68 ? 13.831 -12.951 -25.152 1.00 93.12 68 LEU A CA 1
ATOM 540 C C . LEU A 1 68 ? 13.610 -12.322 -26.533 1.00 93.12 68 LEU A C 1
ATOM 542 O O . LEU A 1 68 ? 13.900 -12.950 -27.552 1.00 93.12 68 LEU A O 1
ATOM 546 N N . PHE A 1 69 ? 13.137 -11.076 -26.591 1.00 96.06 69 PHE A N 1
ATOM 547 C CA . PHE A 1 69 ? 12.892 -10.382 -27.853 1.00 96.06 69 PHE A CA 1
ATOM 548 C C . PHE A 1 69 ? 13.108 -8.869 -27.782 1.00 96.06 69 PHE A C 1
ATOM 550 O O . PHE A 1 69 ? 13.039 -8.245 -26.727 1.00 96.06 69 PHE A O 1
ATOM 557 N N . ILE A 1 70 ? 13.269 -8.280 -28.970 1.00 97.00 70 ILE A N 1
ATOM 558 C CA . ILE A 1 70 ? 13.118 -6.847 -29.235 1.00 97.00 70 ILE A CA 1
ATOM 559 C C . ILE A 1 70 ? 12.106 -6.709 -30.377 1.00 97.00 70 ILE A C 1
ATOM 561 O O . ILE A 1 70 ? 12.293 -7.282 -31.452 1.00 97.00 70 ILE A O 1
ATOM 565 N N . ARG A 1 71 ? 11.017 -5.972 -30.162 1.00 96.38 71 ARG A N 1
ATOM 566 C CA . ARG A 1 71 ? 9.942 -5.751 -31.140 1.00 96.38 71 ARG A CA 1
ATOM 567 C C . ARG A 1 71 ? 9.828 -4.271 -31.472 1.00 96.38 71 ARG A C 1
ATOM 569 O O . ARG A 1 71 ? 9.748 -3.428 -30.584 1.00 96.38 71 ARG A O 1
ATOM 576 N N . LEU A 1 72 ? 9.769 -3.973 -32.766 1.00 96.69 72 LEU A N 1
ATOM 577 C CA . LEU A 1 72 ? 9.519 -2.633 -33.290 1.00 96.69 72 LEU A CA 1
ATOM 578 C C . LEU A 1 72 ? 8.091 -2.583 -33.828 1.00 96.69 72 LEU A C 1
ATOM 580 O O . LEU A 1 72 ? 7.763 -3.285 -34.784 1.00 96.69 72 LEU A O 1
ATOM 584 N N . VAL A 1 73 ? 7.242 -1.765 -33.211 1.00 95.94 73 VAL A N 1
ATOM 585 C CA . VAL A 1 73 ? 5.825 -1.640 -33.566 1.00 95.94 73 VAL A CA 1
ATOM 586 C C . VAL A 1 73 ? 5.559 -0.208 -34.033 1.00 95.94 73 VAL A C 1
ATOM 588 O O . VAL A 1 73 ? 5.379 0.686 -33.203 1.00 95.94 73 VAL A O 1
ATOM 591 N N . PRO A 1 74 ? 5.585 0.054 -35.351 1.00 96.19 74 PRO A N 1
ATOM 592 C CA . PRO A 1 74 ? 5.201 1.350 -35.889 1.00 96.19 74 PRO A CA 1
ATOM 593 C C . PRO A 1 74 ? 3.674 1.489 -35.916 1.00 96.19 74 PRO A C 1
ATOM 595 O O . PRO A 1 74 ? 2.976 0.632 -36.459 1.00 96.19 74 PRO A O 1
ATOM 598 N N . ASP A 1 75 ? 3.154 2.605 -35.412 1.00 94.06 75 ASP A N 1
ATOM 599 C CA . ASP A 1 75 ? 1.748 2.983 -35.544 1.00 94.06 75 ASP A CA 1
ATOM 600 C C . ASP A 1 75 ? 1.629 4.264 -36.376 1.00 94.06 75 ASP A C 1
ATOM 602 O O . ASP A 1 75 ? 1.919 5.383 -35.940 1.00 94.06 75 ASP A O 1
ATOM 606 N N . LYS A 1 76 ? 1.166 4.089 -37.616 1.00 95.25 76 LYS A N 1
ATOM 607 C CA . LYS A 1 76 ? 0.997 5.184 -38.572 1.00 95.25 76 LYS A CA 1
ATOM 608 C C . LYS A 1 76 ? -0.153 6.124 -38.202 1.00 95.25 76 LYS A C 1
ATOM 610 O O . LYS A 1 76 ? -0.090 7.298 -38.564 1.00 95.25 76 LYS A O 1
ATOM 615 N N . ALA A 1 77 ? -1.189 5.633 -37.521 1.00 93.81 77 ALA A N 1
ATOM 616 C CA . ALA A 1 77 ? -2.352 6.437 -37.159 1.00 93.81 77 ALA A CA 1
ATOM 617 C C . ALA A 1 77 ? -2.001 7.423 -36.039 1.00 93.81 77 ALA A C 1
ATOM 619 O O . ALA A 1 77 ? -2.299 8.612 -36.154 1.00 93.81 77 ALA A O 1
ATOM 620 N N . SER A 1 78 ? -1.303 6.947 -35.003 1.00 90.56 78 SER A N 1
ATOM 621 C CA . SER A 1 78 ? -0.836 7.784 -33.888 1.00 90.56 78 SER A CA 1
ATOM 622 C C . SER A 1 78 ? 0.515 8.466 -34.139 1.00 90.56 78 SER A C 1
ATOM 624 O O . SER A 1 78 ? 0.916 9.322 -33.353 1.00 90.56 78 SER A O 1
ATOM 626 N N . LYS A 1 79 ? 1.201 8.125 -35.243 1.00 93.81 79 LYS A N 1
ATOM 627 C CA . LYS A 1 79 ? 2.570 8.561 -35.578 1.00 93.81 79 LYS A CA 1
ATOM 628 C C . LYS A 1 79 ? 3.573 8.237 -34.470 1.00 93.81 79 LYS A C 1
ATOM 630 O O . LYS A 1 79 ? 4.454 9.038 -34.161 1.00 93.81 79 LYS A O 1
ATOM 635 N N . THR A 1 80 ? 3.436 7.059 -33.877 1.00 92.31 80 THR A N 1
ATOM 636 C CA . THR A 1 80 ? 4.335 6.577 -32.830 1.00 92.31 80 THR A CA 1
ATOM 637 C C . THR A 1 80 ? 5.148 5.383 -33.318 1.00 92.31 80 THR A C 1
ATOM 639 O O . THR A 1 80 ? 4.771 4.679 -34.257 1.00 92.31 80 THR A O 1
ATOM 642 N N . LEU A 1 81 ? 6.299 5.171 -32.688 1.00 93.38 81 LEU A N 1
ATOM 643 C CA . LEU A 1 81 ? 7.095 3.962 -32.832 1.00 93.38 81 LEU A CA 1
ATOM 644 C C . LEU A 1 81 ? 7.343 3.407 -31.433 1.00 93.38 81 LEU A C 1
ATOM 646 O O . LEU A 1 81 ? 7.949 4.086 -30.605 1.00 93.38 81 LEU A O 1
ATOM 650 N N . SER A 1 82 ? 6.884 2.186 -31.172 1.00 92.31 82 SER A N 1
ATOM 651 C CA . SER A 1 82 ? 7.190 1.476 -29.930 1.00 92.31 82 SER A CA 1
ATOM 652 C C . SER A 1 82 ? 8.370 0.535 -30.143 1.00 92.31 82 SER A C 1
ATOM 654 O O . SER A 1 82 ? 8.369 -0.264 -31.079 1.00 92.31 82 SER A O 1
ATOM 656 N N . ILE A 1 83 ? 9.359 0.622 -29.258 1.00 93.62 83 ILE A N 1
ATOM 657 C CA . ILE A 1 83 ? 10.471 -0.326 -29.151 1.00 93.62 83 ILE A CA 1
ATOM 658 C C . ILE A 1 83 ? 10.249 -1.079 -27.848 1.00 93.62 83 ILE A C 1
ATOM 660 O O . ILE A 1 83 ? 10.210 -0.462 -26.788 1.00 93.62 83 ILE A O 1
ATOM 664 N N . ILE A 1 84 ? 10.002 -2.380 -27.950 1.00 94.50 84 ILE A N 1
ATOM 665 C CA . ILE A 1 84 ? 9.579 -3.220 -26.832 1.00 94.50 84 ILE A CA 1
ATOM 666 C C . ILE A 1 84 ? 10.612 -4.322 -26.662 1.00 94.50 84 ILE A C 1
ATOM 668 O O . ILE A 1 84 ? 10.734 -5.175 -27.541 1.00 94.50 84 ILE A O 1
ATOM 672 N N . ASP A 1 85 ? 11.323 -4.322 -25.546 1.00 95.56 85 ASP A N 1
ATOM 673 C CA . ASP A 1 85 ? 12.182 -5.426 -25.139 1.00 95.56 85 ASP A CA 1
ATOM 674 C C . ASP A 1 85 ? 11.546 -6.236 -24.006 1.00 95.56 85 ASP A C 1
ATOM 676 O O . ASP A 1 85 ? 10.646 -5.773 -23.303 1.00 95.56 85 ASP A O 1
ATOM 680 N N . SER A 1 86 ? 11.993 -7.477 -23.866 1.00 94.06 86 SER A N 1
ATOM 681 C CA . SER A 1 86 ? 11.650 -8.366 -22.754 1.00 94.06 86 SER A CA 1
ATOM 682 C C . SER A 1 86 ? 12.816 -8.509 -21.768 1.00 94.06 86 SER A C 1
ATOM 684 O O . SER A 1 86 ? 13.013 -9.582 -21.197 1.00 94.06 86 SER A O 1
ATOM 686 N N . GLY A 1 87 ? 13.661 -7.480 -21.664 1.00 92.25 87 GLY A N 1
ATOM 687 C CA . GLY A 1 87 ? 14.816 -7.470 -20.781 1.00 92.25 87 GLY A CA 1
ATOM 688 C C . GLY A 1 87 ? 14.431 -7.288 -19.317 1.00 92.25 87 GLY A C 1
ATOM 689 O O . GLY A 1 87 ? 13.260 -7.288 -18.944 1.00 92.25 87 GLY A O 1
ATOM 690 N N . ILE A 1 88 ? 15.450 -7.095 -18.484 1.00 89.62 88 ILE A N 1
ATOM 691 C CA . ILE A 1 88 ? 15.317 -7.009 -17.021 1.00 89.62 88 ILE A CA 1
ATOM 692 C C . ILE A 1 88 ? 14.431 -5.846 -16.523 1.00 89.62 88 ILE A C 1
ATOM 694 O O . ILE A 1 88 ? 13.906 -5.884 -15.413 1.00 89.62 88 ILE A O 1
ATOM 698 N N . GLY A 1 89 ? 14.247 -4.806 -17.342 1.00 90.12 89 GLY A N 1
ATOM 699 C CA . GLY A 1 89 ? 13.562 -3.578 -16.945 1.00 90.12 89 GLY A CA 1
ATOM 700 C C . GLY A 1 89 ? 14.386 -2.716 -15.982 1.00 90.12 89 GLY A C 1
ATOM 701 O O . GLY A 1 89 ? 15.575 -2.943 -15.774 1.00 90.12 89 GLY A O 1
ATOM 702 N N . VAL A 1 90 ? 13.773 -1.676 -15.418 1.00 85.25 90 VAL A N 1
ATOM 703 C CA . VAL A 1 90 ? 14.399 -0.807 -14.406 1.00 85.25 90 VAL A CA 1
ATOM 704 C C . VAL A 1 90 ? 13.388 -0.453 -13.321 1.00 85.25 90 VAL A C 1
ATOM 706 O O . VAL A 1 90 ? 12.201 -0.291 -13.610 1.00 85.25 90 VAL A O 1
ATOM 709 N N . THR A 1 91 ? 13.841 -0.334 -12.073 1.00 85.44 91 THR A N 1
ATOM 710 C CA . THR A 1 91 ? 12.974 0.086 -10.962 1.00 85.44 91 THR A CA 1
ATOM 711 C C . THR A 1 91 ? 12.597 1.563 -11.095 1.00 85.44 91 THR A C 1
ATOM 713 O O . THR A 1 91 ? 13.235 2.333 -11.822 1.00 85.44 91 THR A O 1
ATOM 716 N N . LYS A 1 92 ? 11.588 2.019 -10.343 1.00 78.62 92 LYS A N 1
ATOM 717 C CA . LYS A 1 92 ? 11.247 3.454 -10.279 1.00 78.62 92 LYS A CA 1
ATOM 718 C C . LYS A 1 92 ? 12.436 4.326 -9.850 1.00 78.62 92 LYS A C 1
ATOM 720 O O . LYS A 1 92 ? 12.612 5.416 -10.395 1.00 78.62 92 LYS A O 1
ATOM 725 N N . ALA A 1 93 ? 13.227 3.866 -8.880 1.00 78.56 93 ALA A N 1
ATOM 726 C CA . ALA A 1 93 ? 14.395 4.597 -8.392 1.00 78.56 93 ALA A CA 1
ATOM 727 C C . ALA A 1 93 ? 15.470 4.710 -9.484 1.00 78.56 93 ALA A C 1
ATOM 729 O O . ALA A 1 93 ? 15.973 5.803 -9.749 1.00 78.56 93 ALA A O 1
ATOM 730 N N . ASP A 1 94 ? 15.747 3.606 -10.177 1.00 79.69 94 ASP A N 1
ATOM 731 C CA . ASP A 1 94 ? 16.723 3.559 -11.266 1.00 79.69 94 ASP A CA 1
ATOM 732 C C . ASP A 1 94 ? 16.287 4.392 -12.467 1.00 79.69 94 ASP A C 1
ATOM 734 O O . ASP A 1 94 ? 17.100 5.099 -13.054 1.00 79.69 94 ASP A O 1
ATOM 738 N N . LEU A 1 95 ? 14.994 4.388 -12.802 1.00 76.44 95 LEU A N 1
ATOM 739 C CA . LEU A 1 95 ? 14.454 5.215 -13.878 1.00 76.44 95 LEU A CA 1
ATOM 740 C C . LEU A 1 95 ? 14.710 6.706 -13.613 1.00 76.44 95 LEU A C 1
ATOM 742 O O . LEU A 1 95 ? 15.158 7.421 -14.509 1.00 76.44 95 LEU A O 1
ATOM 746 N N . VAL A 1 96 ? 14.469 7.172 -12.382 1.00 71.69 96 VAL A N 1
ATOM 747 C CA . VAL A 1 96 ? 14.756 8.560 -11.979 1.00 71.69 96 VAL A CA 1
ATOM 748 C C . VAL A 1 96 ? 16.259 8.832 -12.007 1.00 71.69 96 VAL A C 1
ATOM 750 O O . VAL A 1 96 ? 16.680 9.868 -12.518 1.00 71.69 96 VAL A O 1
ATOM 753 N N . ASN A 1 97 ? 17.076 7.902 -11.517 1.00 74.69 97 ASN A N 1
ATOM 754 C CA . ASN A 1 97 ? 18.526 8.073 -11.474 1.00 74.69 97 ASN A CA 1
ATOM 755 C C . ASN A 1 97 ? 19.159 8.108 -12.875 1.00 74.69 97 ASN A C 1
ATOM 757 O O . ASN A 1 97 ? 20.002 8.968 -13.129 1.00 74.69 97 ASN A O 1
ATOM 761 N N . TYR A 1 98 ? 18.757 7.215 -13.782 1.00 73.81 98 TYR A N 1
ATOM 762 C CA . TYR A 1 98 ? 19.345 7.068 -15.116 1.00 73.81 98 TYR A CA 1
ATOM 763 C C . TYR A 1 98 ? 18.760 8.033 -16.150 1.00 73.81 98 TYR A C 1
ATOM 765 O O . TYR A 1 98 ? 19.504 8.530 -16.988 1.00 73.81 98 TYR A O 1
ATOM 773 N N . LEU A 1 99 ? 17.457 8.339 -16.101 1.00 66.38 99 LEU A N 1
ATOM 774 C CA . LEU A 1 99 ? 16.851 9.315 -17.021 1.00 66.38 99 LEU A CA 1
ATOM 775 C C . LEU A 1 99 ? 16.911 10.753 -16.498 1.00 66.38 99 LEU A C 1
ATOM 777 O O . LEU A 1 99 ? 16.840 11.692 -17.295 1.00 66.38 99 LEU A O 1
ATOM 781 N N . GLY A 1 100 ? 17.031 10.939 -15.181 1.00 62.59 100 GLY A N 1
ATOM 782 C CA . GLY A 1 100 ? 17.158 12.250 -14.542 1.00 62.59 100 GLY A CA 1
ATOM 783 C C . GLY A 1 100 ? 18.597 12.763 -14.435 1.00 62.59 100 GLY A C 1
ATOM 784 O O . GLY A 1 100 ? 18.784 13.951 -14.182 1.00 62.59 100 GLY A O 1
ATOM 785 N N . THR A 1 101 ? 19.607 11.911 -14.658 1.00 65.75 101 THR A N 1
ATOM 786 C CA . THR A 1 101 ? 21.030 12.283 -14.575 1.00 65.75 101 THR A CA 1
ATOM 787 C C . THR A 1 101 ? 21.747 11.991 -15.892 1.00 65.75 101 THR A C 1
ATOM 789 O O . THR A 1 101 ? 21.904 10.837 -16.282 1.00 65.75 101 THR A O 1
ATOM 792 N N . ILE A 1 102 ? 22.233 13.034 -16.569 1.00 65.00 102 ILE A N 1
ATOM 793 C CA . ILE A 1 102 ? 23.001 12.892 -17.817 1.00 65.00 102 ILE A CA 1
ATOM 794 C C . ILE A 1 102 ? 24.352 12.218 -17.530 1.00 65.00 102 ILE A C 1
ATOM 796 O O . ILE A 1 102 ? 24.982 12.502 -16.513 1.00 65.00 102 ILE A O 1
ATOM 800 N N . ALA A 1 103 ? 24.809 11.367 -18.457 1.00 65.94 103 ALA A N 1
ATOM 801 C CA . ALA A 1 103 ? 26.076 10.629 -18.390 1.00 65.94 103 ALA A CA 1
ATOM 802 C C . ALA A 1 103 ? 26.142 9.550 -17.292 1.00 65.94 103 ALA A C 1
ATOM 804 O O . ALA A 1 103 ? 27.227 9.119 -16.895 1.00 65.94 103 ALA A O 1
ATOM 805 N N . ARG A 1 104 ? 24.980 9.068 -16.834 1.00 71.12 104 ARG A N 1
ATOM 806 C CA . ARG A 1 104 ? 24.872 7.905 -15.951 1.00 71.12 104 ARG A CA 1
ATOM 807 C C . ARG A 1 104 ? 24.309 6.708 -16.715 1.00 71.12 104 ARG A C 1
ATOM 809 O O . ARG A 1 104 ? 23.316 6.835 -17.423 1.00 71.12 104 ARG A O 1
ATOM 816 N N . SER A 1 105 ? 24.956 5.549 -16.594 1.00 76.94 105 SER A N 1
ATOM 817 C CA . SER A 1 105 ? 24.533 4.310 -17.254 1.00 76.94 105 SER A CA 1
ATOM 818 C C . SER A 1 105 ? 24.504 3.155 -16.262 1.00 76.94 105 SER A C 1
ATOM 820 O O . SER A 1 105 ? 25.541 2.798 -15.702 1.00 76.94 105 SER A O 1
ATOM 822 N N . GLY A 1 106 ? 23.335 2.529 -16.110 1.00 74.25 106 GLY A N 1
ATOM 823 C CA . GLY A 1 106 ? 23.205 1.285 -15.350 1.00 74.25 106 GLY A CA 1
ATOM 824 C C . GLY A 1 106 ? 23.990 0.125 -15.966 1.00 74.25 106 GLY A C 1
ATOM 825 O O . GLY A 1 106 ? 24.454 -0.753 -15.249 1.00 74.25 106 GLY A O 1
ATOM 826 N N . THR A 1 107 ? 24.225 0.145 -17.282 1.00 78.94 107 THR A N 1
ATOM 827 C CA . THR A 1 107 ? 25.096 -0.829 -17.954 1.00 78.94 107 THR A CA 1
ATOM 828 C C . THR A 1 107 ? 26.544 -0.694 -17.484 1.00 78.94 107 THR A C 1
ATOM 830 O O . THR A 1 107 ? 27.211 -1.699 -17.256 1.00 78.94 107 THR A O 1
ATOM 833 N N . LYS A 1 108 ? 27.038 0.538 -17.303 1.00 80.12 108 LYS A N 1
ATOM 834 C CA . LYS A 1 108 ? 28.391 0.776 -16.782 1.00 80.12 108 LYS A CA 1
ATOM 835 C C . LYS A 1 108 ? 28.521 0.289 -15.337 1.00 80.12 108 LYS A C 1
ATOM 837 O O . LYS A 1 108 ? 29.458 -0.442 -15.038 1.00 80.12 108 LYS A O 1
ATOM 842 N N . GLU A 1 109 ? 27.566 0.656 -14.481 1.00 80.75 109 GLU A N 1
ATOM 843 C CA . GLU A 1 109 ? 27.526 0.215 -13.077 1.00 80.75 109 GLU A CA 1
ATOM 844 C C . GLU A 1 109 ? 27.483 -1.323 -12.979 1.00 80.75 109 GLU A C 1
ATOM 846 O O . GLU A 1 109 ? 28.199 -1.917 -12.176 1.00 80.75 109 GLU A O 1
ATOM 851 N N . PHE A 1 110 ? 26.712 -1.982 -13.852 1.00 79.56 110 PHE A N 1
ATOM 852 C CA . PHE A 1 110 ? 26.661 -3.442 -13.935 1.00 79.56 110 PHE A CA 1
ATOM 853 C C . PHE A 1 110 ? 28.012 -4.053 -14.331 1.00 79.56 110 PHE A C 1
ATOM 855 O O . PHE A 1 110 ? 28.474 -4.978 -13.670 1.00 79.56 110 PHE A O 1
ATOM 862 N N . VAL A 1 111 ? 28.674 -3.524 -15.369 1.00 80.69 111 VAL A N 1
ATOM 863 C CA . VAL A 1 111 ? 29.992 -4.012 -15.818 1.00 80.69 111 VAL A CA 1
ATOM 864 C C . VAL A 1 111 ? 31.061 -3.837 -14.735 1.00 80.69 111 VAL A C 1
ATOM 866 O O . VAL A 1 111 ? 31.873 -4.738 -14.542 1.00 80.69 111 VAL A O 1
ATOM 869 N N . GLU A 1 112 ? 31.054 -2.720 -14.004 1.00 80.88 112 GLU A N 1
ATOM 870 C CA . GLU A 1 112 ? 31.968 -2.486 -12.874 1.00 80.88 112 GLU A CA 1
ATOM 871 C C . GLU A 1 112 ? 31.718 -3.454 -11.702 1.00 80.88 112 GLU A C 1
ATOM 873 O O . GLU A 1 112 ? 32.652 -3.791 -10.974 1.00 80.88 112 GLU A O 1
ATOM 878 N N . GLY A 1 113 ? 30.478 -3.924 -11.534 1.00 76.19 113 GLY A N 1
ATOM 879 C CA . GLY A 1 113 ? 30.094 -4.909 -10.520 1.00 76.19 113 GLY A CA 1
ATOM 880 C C . GLY A 1 113 ? 30.416 -6.368 -10.875 1.00 76.19 113 GLY A C 1
ATOM 881 O O . GLY A 1 113 ? 30.371 -7.228 -9.991 1.00 76.19 113 GLY A O 1
ATOM 882 N N . LEU A 1 114 ? 30.749 -6.676 -12.134 1.00 76.81 114 LEU A N 1
ATOM 883 C CA . LEU A 1 114 ? 31.113 -8.032 -12.556 1.00 76.81 114 LEU A CA 1
ATOM 884 C C . LEU A 1 114 ? 32.522 -8.406 -12.062 1.00 76.81 114 LEU A C 1
ATOM 886 O O . LEU A 1 114 ? 33.475 -7.639 -12.188 1.00 76.81 114 LEU A O 1
ATOM 890 N N . GLN A 1 115 ? 32.686 -9.630 -11.545 1.00 67.12 115 GLN A N 1
ATOM 891 C CA . GLN A 1 115 ? 34.021 -10.161 -11.249 1.00 67.12 115 GLN A CA 1
ATOM 892 C C . GLN A 1 115 ? 34.816 -10.392 -12.543 1.00 67.12 115 GLN A C 1
ATOM 894 O O . GLN A 1 115 ? 34.258 -10.780 -13.573 1.00 67.12 115 GLN A O 1
ATOM 899 N N . ALA A 1 116 ? 36.135 -10.184 -12.486 1.00 57.53 116 ALA A N 1
ATOM 900 C CA . ALA A 1 116 ? 37.025 -10.379 -13.628 1.00 57.53 116 ALA A CA 1
ATOM 901 C C . ALA A 1 116 ? 36.878 -11.804 -14.207 1.00 57.53 116 ALA A C 1
ATOM 903 O O . ALA A 1 116 ? 37.204 -12.781 -13.535 1.00 57.53 116 ALA A O 1
ATOM 904 N N . GLY A 1 117 ? 36.392 -11.911 -15.451 1.00 56.19 117 GLY A N 1
ATOM 905 C CA . GLY A 1 117 ? 36.205 -13.183 -16.164 1.00 56.19 117 GLY A CA 1
ATOM 906 C C . GLY A 1 117 ? 34.769 -13.513 -16.596 1.00 56.19 117 GLY A C 1
ATOM 907 O O . GLY A 1 117 ? 34.576 -14.533 -17.251 1.00 56.19 117 GLY A O 1
ATOM 908 N N . ALA A 1 118 ? 33.771 -12.683 -16.270 1.00 62.81 118 ALA A N 1
ATOM 909 C CA . ALA A 1 118 ? 32.418 -12.836 -16.811 1.00 62.81 118 ALA A CA 1
ATOM 910 C C . ALA A 1 118 ? 32.368 -12.461 -18.308 1.00 62.81 118 ALA A C 1
ATOM 912 O O . ALA A 1 118 ? 32.728 -11.345 -18.683 1.00 62.81 118 ALA A O 1
ATOM 913 N N . ASP A 1 119 ? 31.910 -13.383 -19.162 1.00 63.44 119 ASP A N 1
ATOM 914 C CA . ASP A 1 119 ? 31.773 -13.174 -20.612 1.00 63.44 119 ASP A CA 1
ATOM 915 C C . ASP A 1 119 ? 30.444 -12.478 -20.941 1.00 63.44 119 ASP A C 1
ATOM 917 O O . ASP A 1 119 ? 29.484 -13.093 -21.406 1.00 63.44 119 ASP A O 1
ATOM 921 N N . VAL A 1 120 ? 30.353 -11.186 -20.608 1.00 66.62 120 VAL A N 1
ATOM 922 C CA . VAL A 1 120 ? 29.173 -10.362 -20.895 1.00 66.62 120 VAL A CA 1
ATOM 923 C C . VAL A 1 120 ? 29.593 -9.137 -21.699 1.00 66.62 120 VAL A C 1
ATOM 925 O O . VAL A 1 120 ? 30.252 -8.229 -21.192 1.00 66.62 120 VAL A O 1
ATOM 928 N N . SER A 1 121 ? 29.214 -9.110 -22.977 1.00 72.44 121 SER A N 1
ATOM 929 C CA . SER A 1 121 ? 29.484 -7.982 -23.870 1.00 72.44 121 SER A CA 1
ATOM 930 C C . SER A 1 121 ? 28.363 -6.950 -23.766 1.00 72.44 121 SER A C 1
ATOM 932 O O . SER A 1 121 ? 27.230 -7.230 -24.149 1.00 72.44 121 SER A O 1
ATOM 934 N N . MET A 1 122 ? 28.686 -5.769 -23.236 1.00 79.62 122 MET A N 1
ATOM 935 C CA . MET A 1 122 ? 27.744 -4.669 -23.010 1.00 79.62 122 MET A CA 1
ATOM 936 C C . MET A 1 122 ? 28.144 -3.417 -23.793 1.00 79.62 122 MET A C 1
ATOM 938 O O . MET A 1 122 ? 29.318 -3.031 -23.790 1.00 79.62 122 MET A O 1
ATOM 942 N N . ILE A 1 123 ? 27.170 -2.750 -24.418 1.00 78.94 123 ILE A N 1
ATOM 943 C CA . ILE A 1 123 ? 27.413 -1.671 -25.391 1.00 78.94 123 ILE A CA 1
ATOM 944 C C . ILE A 1 123 ? 27.214 -0.276 -24.767 1.00 78.94 123 ILE A C 1
ATOM 946 O O . ILE A 1 123 ? 28.040 0.623 -24.955 1.00 78.94 123 ILE A O 1
ATOM 950 N N . GLY A 1 124 ? 26.127 -0.063 -24.023 1.00 73.81 124 GLY A N 1
ATOM 951 C CA . GLY A 1 124 ? 25.614 1.255 -23.633 1.00 73.81 124 GLY A CA 1
ATOM 952 C C . GLY A 1 124 ? 26.263 1.895 -22.400 1.00 73.81 124 GLY A C 1
ATOM 953 O O . GLY A 1 124 ? 25.575 2.206 -21.432 1.00 73.81 124 GLY A O 1
ATOM 954 N N . GLN A 1 125 ? 27.575 2.148 -22.395 1.00 74.44 125 GLN A N 1
ATOM 955 C CA . GLN A 1 125 ? 28.290 2.582 -21.173 1.00 74.44 125 GLN A CA 1
ATOM 956 C C . GLN A 1 125 ? 28.294 4.097 -20.893 1.00 74.44 125 GLN A C 1
ATOM 958 O O . GLN A 1 125 ? 28.684 4.523 -19.807 1.00 74.44 125 GLN A O 1
ATOM 963 N N . PHE A 1 126 ? 27.868 4.931 -21.844 1.00 72.50 126 PHE A N 1
ATOM 964 C CA . PHE A 1 126 ? 28.090 6.377 -21.748 1.00 72.50 126 PHE A CA 1
ATOM 965 C C . PHE A 1 126 ? 26.939 7.198 -21.141 1.00 72.50 126 PHE A C 1
ATOM 967 O O . PHE A 1 126 ? 27.150 8.344 -20.756 1.00 72.50 126 PHE A O 1
ATOM 974 N N . GLY A 1 127 ? 25.718 6.656 -21.076 1.00 72.06 127 GLY A N 1
ATOM 975 C CA . GLY A 1 127 ? 24.586 7.334 -20.424 1.00 72.06 127 GLY A CA 1
ATOM 976 C C . GLY A 1 127 ? 24.000 8.538 -21.180 1.00 72.06 127 GLY A C 1
ATOM 977 O O . GLY A 1 127 ? 23.339 9.376 -20.572 1.00 72.06 127 GLY A O 1
ATOM 978 N N . PHE A 1 128 ? 24.245 8.655 -22.492 1.00 75.31 128 PHE A N 1
ATOM 979 C CA . PHE A 1 128 ? 23.628 9.682 -23.353 1.00 75.31 128 PHE A CA 1
ATOM 980 C C . PHE A 1 128 ? 22.776 9.120 -24.503 1.00 75.31 128 PHE A C 1
ATOM 982 O O . PHE A 1 128 ? 21.954 9.845 -25.063 1.00 75.31 128 PHE A O 1
ATOM 989 N N . GLY A 1 129 ? 22.925 7.831 -24.835 1.00 78.69 129 GLY A N 1
ATOM 990 C CA . GLY A 1 129 ? 22.304 7.212 -26.012 1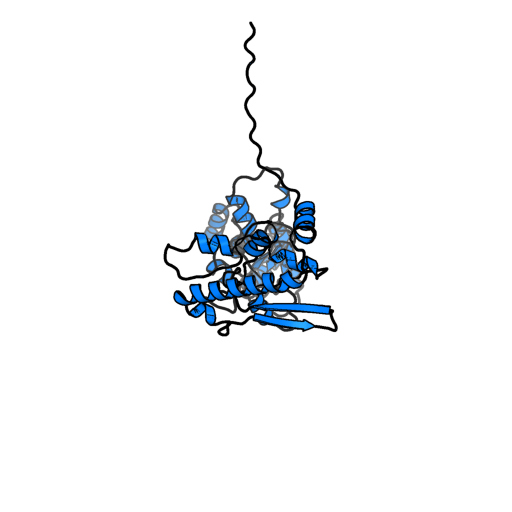.00 78.69 129 GLY A CA 1
ATOM 991 C C . GLY A 1 129 ? 20.776 7.288 -26.029 1.00 78.69 129 GLY A C 1
ATOM 992 O O . GLY A 1 129 ? 20.184 7.516 -27.081 1.00 78.69 129 GLY A O 1
ATOM 993 N N . PHE A 1 130 ? 20.124 7.203 -24.864 1.00 85.06 130 PHE A N 1
ATOM 994 C CA . PHE A 1 130 ? 18.665 7.312 -24.751 1.00 85.06 130 PHE A CA 1
ATOM 995 C C . PHE A 1 130 ? 18.117 8.640 -25.302 1.00 85.06 130 PHE A C 1
ATOM 997 O O . PHE A 1 130 ? 17.102 8.652 -26.000 1.00 85.06 130 PHE A O 1
ATOM 1004 N N . TYR A 1 131 ? 18.806 9.759 -25.055 1.00 82.38 131 TYR A N 1
ATOM 1005 C CA . TYR A 1 131 ? 18.329 11.082 -25.469 1.00 82.38 131 TYR A CA 1
ATOM 1006 C C . TYR A 1 131 ? 18.365 11.292 -26.988 1.00 82.38 131 TYR A C 1
ATOM 1008 O O . TYR A 1 131 ? 17.695 12.195 -27.488 1.00 82.38 131 TYR A O 1
ATOM 1016 N N . SER A 1 132 ? 19.056 10.427 -27.743 1.00 85.25 132 SER A N 1
ATOM 1017 C CA . SER A 1 132 ? 18.999 10.429 -29.212 1.00 85.25 132 SER A CA 1
ATOM 1018 C C . SER A 1 132 ? 17.578 10.203 -29.755 1.00 85.25 132 SER A C 1
ATOM 1020 O O . SER A 1 132 ? 17.283 10.623 -30.871 1.00 85.25 132 SER A O 1
ATOM 1022 N N . ALA A 1 133 ? 16.656 9.638 -28.963 1.00 86.69 133 ALA A N 1
ATOM 1023 C CA . ALA A 1 133 ? 15.240 9.519 -29.321 1.00 86.69 133 ALA A CA 1
ATOM 1024 C C . ALA A 1 133 ? 14.593 10.878 -29.662 1.00 86.69 133 ALA A C 1
ATOM 1026 O O . ALA A 1 133 ? 13.759 10.964 -30.567 1.00 86.69 133 ALA A O 1
ATOM 1027 N N . TYR A 1 134 ? 15.030 11.960 -29.010 1.00 84.50 134 TYR A N 1
ATOM 1028 C CA . TYR A 1 134 ? 14.527 13.314 -29.259 1.00 84.50 134 TYR A CA 1
ATOM 1029 C C . TYR A 1 134 ? 15.004 13.922 -30.592 1.00 84.50 134 TYR A C 1
ATOM 1031 O O . TYR A 1 134 ? 14.514 14.974 -30.993 1.00 84.50 134 TYR A O 1
ATOM 1039 N N . LEU A 1 135 ? 15.901 13.258 -31.338 1.00 85.19 135 LEU A N 1
ATOM 1040 C CA . LEU A 1 135 ? 16.251 13.654 -32.714 1.00 85.19 135 LEU A CA 1
ATOM 1041 C C . LEU A 1 135 ? 15.063 13.547 -33.681 1.00 85.19 135 LEU A C 1
ATOM 1043 O O . LEU A 1 135 ? 15.023 14.234 -34.711 1.00 85.19 135 LEU A O 1
ATOM 1047 N N . VAL A 1 136 ? 14.136 12.634 -33.376 1.00 87.69 136 VAL A N 1
ATOM 1048 C CA . VAL A 1 136 ? 13.019 12.244 -34.247 1.00 87.69 136 VAL A CA 1
ATOM 1049 C C . VAL A 1 136 ? 11.658 12.281 -33.549 1.00 87.69 136 VAL A C 1
ATOM 1051 O O . VAL A 1 136 ? 10.642 12.287 -34.240 1.00 87.69 136 VAL A O 1
ATOM 1054 N N . ALA A 1 137 ? 11.621 12.319 -32.213 1.00 84.12 137 ALA A N 1
ATOM 1055 C CA . ALA A 1 137 ? 10.394 12.327 -31.425 1.00 84.12 137 ALA A CA 1
ATOM 1056 C C . ALA A 1 137 ? 10.228 13.634 -30.639 1.00 84.12 137 ALA A C 1
ATOM 1058 O O . ALA A 1 137 ? 11.144 14.089 -29.961 1.00 84.12 137 ALA A O 1
ATOM 1059 N N . GLU A 1 138 ? 9.021 14.200 -30.676 1.00 81.88 138 GLU A N 1
ATOM 1060 C CA . GLU A 1 138 ? 8.643 15.350 -29.841 1.00 81.88 138 GLU A CA 1
ATOM 1061 C C . GLU A 1 138 ? 8.464 14.949 -28.368 1.00 81.88 138 GLU A C 1
ATOM 1063 O O . GLU A 1 138 ? 8.755 15.717 -27.455 1.00 81.88 138 GLU A O 1
ATOM 1068 N N . ARG A 1 139 ? 8.002 13.717 -28.130 1.00 81.75 139 ARG A N 1
ATOM 1069 C CA . ARG A 1 139 ? 7.748 13.171 -26.799 1.00 81.75 139 ARG A CA 1
ATOM 1070 C C . ARG A 1 139 ? 8.191 11.719 -26.740 1.00 81.75 139 ARG A C 1
ATOM 1072 O O . ARG A 1 139 ? 7.807 10.924 -27.596 1.00 81.75 139 ARG A O 1
ATOM 1079 N N . VAL A 1 140 ? 8.924 11.371 -25.688 1.00 81.69 140 VAL A N 1
ATOM 1080 C CA . VAL A 1 140 ? 9.337 9.996 -25.391 1.00 81.69 140 VAL A CA 1
ATOM 1081 C C . VAL A 1 140 ? 8.618 9.534 -24.129 1.00 81.69 140 VAL A C 1
ATOM 1083 O O . VAL A 1 140 ? 8.626 10.226 -23.114 1.00 81.69 140 VAL A O 1
ATOM 1086 N N . VAL A 1 141 ? 7.970 8.373 -24.200 1.00 81.56 141 VAL A N 1
ATOM 1087 C CA . VAL A 1 141 ? 7.302 7.738 -23.058 1.00 81.56 141 VAL A CA 1
ATOM 1088 C C . VAL A 1 141 ? 8.010 6.420 -22.786 1.00 81.56 141 VAL A C 1
ATOM 1090 O O . VAL A 1 141 ? 8.070 5.567 -23.667 1.00 81.56 141 VAL A O 1
ATOM 1093 N N . VAL A 1 142 ? 8.536 6.256 -21.573 1.00 83.25 142 VAL A N 1
ATOM 1094 C CA . VAL A 1 142 ? 9.178 5.014 -21.127 1.00 83.25 142 VAL A CA 1
ATOM 1095 C C . VAL A 1 142 ? 8.228 4.292 -20.187 1.00 83.25 142 VAL A C 1
ATOM 1097 O O . VAL A 1 142 ? 7.753 4.868 -19.212 1.00 83.25 142 VAL A O 1
ATOM 1100 N N . THR A 1 143 ? 7.930 3.034 -20.498 1.00 81.62 143 THR A N 1
ATOM 1101 C CA . THR A 1 143 ? 7.183 2.125 -19.624 1.00 81.62 143 THR A CA 1
ATOM 1102 C C . THR A 1 143 ? 8.079 0.938 -19.327 1.00 81.62 143 THR A C 1
ATOM 1104 O O . THR A 1 143 ? 8.649 0.360 -20.244 1.00 81.62 143 THR A O 1
ATOM 1107 N N . THR A 1 144 ? 8.225 0.594 -18.055 1.00 85.69 144 THR A N 1
ATOM 1108 C CA . THR A 1 144 ? 9.144 -0.448 -17.596 1.00 85.69 144 THR A CA 1
ATOM 1109 C C . THR A 1 144 ? 8.567 -1.139 -16.363 1.00 85.69 144 THR A C 1
ATOM 1111 O O . THR A 1 144 ? 7.664 -0.602 -15.716 1.00 85.69 144 THR A O 1
ATOM 1114 N N . LYS A 1 145 ? 9.048 -2.346 -16.083 1.00 82.50 145 LYS A N 1
ATOM 1115 C CA . LYS A 1 145 ? 8.743 -3.127 -14.887 1.00 82.50 145 LYS A CA 1
ATOM 1116 C C . LYS A 1 145 ? 9.994 -3.922 -14.540 1.00 82.50 145 LYS A C 1
ATOM 1118 O O . LYS A 1 145 ? 10.505 -4.608 -15.419 1.00 82.50 145 LYS A O 1
ATOM 1123 N N . HIS A 1 146 ? 10.422 -3.853 -13.288 1.00 85.38 146 HIS A N 1
ATOM 1124 C CA . HIS A 1 146 ? 11.476 -4.708 -12.748 1.00 85.38 146 HIS A CA 1
ATOM 1125 C C . HIS A 1 146 ? 10.857 -5.721 -11.771 1.00 85.38 146 HIS A C 1
ATOM 1127 O O . HIS A 1 146 ? 9.775 -5.481 -11.219 1.00 85.38 146 HIS A O 1
ATOM 1133 N N . ASP A 1 147 ? 11.507 -6.864 -11.563 1.00 77.38 147 ASP A N 1
ATOM 1134 C CA . ASP A 1 147 ? 11.018 -7.871 -10.607 1.00 77.38 147 ASP A CA 1
ATOM 1135 C C . ASP A 1 147 ? 11.173 -7.414 -9.152 1.00 77.38 147 ASP A C 1
ATOM 1137 O O . ASP A 1 147 ? 10.333 -7.731 -8.308 1.00 77.38 147 ASP A O 1
ATOM 1141 N N . ASP A 1 148 ? 12.179 -6.575 -8.901 1.00 75.12 148 ASP A N 1
ATOM 1142 C CA . ASP A 1 148 ? 12.443 -5.961 -7.593 1.00 75.12 148 ASP A CA 1
ATOM 1143 C C . ASP A 1 148 ? 11.621 -4.675 -7.340 1.00 75.12 148 ASP A C 1
ATOM 1145 O O . ASP A 1 148 ? 11.918 -3.921 -6.414 1.00 75.12 148 ASP A O 1
ATOM 1149 N N . ASP A 1 149 ? 10.596 -4.381 -8.154 1.00 70.81 149 ASP A N 1
ATOM 1150 C CA . ASP A 1 149 ? 9.631 -3.324 -7.812 1.00 70.81 149 ASP A CA 1
ATOM 1151 C C . ASP A 1 149 ? 8.893 -3.670 -6.503 1.00 70.81 149 ASP A C 1
ATOM 1153 O O . ASP A 1 149 ? 8.625 -4.838 -6.221 1.00 70.81 149 ASP A O 1
ATOM 1157 N N . GLU A 1 150 ? 8.533 -2.646 -5.713 1.00 69.38 150 GLU A N 1
ATOM 1158 C CA . GLU A 1 150 ? 7.943 -2.813 -4.374 1.00 69.38 150 GLU A CA 1
ATOM 1159 C C . GLU A 1 150 ? 6.788 -3.832 -4.349 1.00 69.38 150 GLU A C 1
ATOM 1161 O O . GLU A 1 150 ? 5.778 -3.701 -5.055 1.00 69.38 150 GLU A O 1
ATOM 1166 N N . GLN A 1 151 ? 6.937 -4.842 -3.489 1.00 74.25 151 GLN A N 1
ATOM 1167 C CA . GLN A 1 151 ? 5.945 -5.884 -3.256 1.00 74.25 151 GLN A CA 1
ATOM 1168 C C . GLN A 1 151 ? 5.316 -5.719 -1.867 1.00 74.25 151 GLN A C 1
ATOM 1170 O O . GLN A 1 151 ? 5.966 -5.282 -0.917 1.00 74.25 151 GLN A O 1
ATOM 1175 N N . TYR A 1 152 ? 4.044 -6.089 -1.740 1.00 76.81 152 TYR A N 1
ATOM 1176 C CA . TYR A 1 152 ? 3.250 -5.895 -0.528 1.00 76.81 152 TYR A CA 1
ATOM 1177 C C . TYR A 1 152 ? 2.550 -7.192 -0.124 1.00 76.81 152 TYR A C 1
ATOM 1179 O O . TYR A 1 152 ? 2.164 -7.995 -0.973 1.00 76.81 152 TYR A O 1
ATOM 1187 N N . HIS A 1 153 ? 2.314 -7.383 1.173 1.00 78.50 153 HIS A N 1
ATOM 1188 C CA . HIS A 1 153 ? 1.399 -8.425 1.639 1.00 78.50 153 HIS A CA 1
ATOM 1189 C C . HIS A 1 153 ? -0.050 -8.050 1.302 1.00 78.50 153 HIS A C 1
ATOM 1191 O O . HIS A 1 153 ? -0.448 -6.890 1.430 1.00 78.50 153 HIS A O 1
ATOM 1197 N N . SER A 1 154 ? -0.862 -9.032 0.905 1.00 80.94 154 SER A N 1
ATOM 1198 C CA . SER A 1 154 ? -2.291 -8.846 0.650 1.00 80.94 154 SER A CA 1
ATOM 1199 C C . SER A 1 154 ? -3.117 -9.897 1.377 1.00 80.94 154 SER A C 1
ATOM 1201 O O . SER A 1 154 ? -2.751 -11.066 1.442 1.00 80.94 154 SER A O 1
ATOM 1203 N N . THR A 1 155 ? -4.302 -9.495 1.839 1.00 77.62 155 THR A N 1
ATOM 1204 C CA . THR A 1 155 ? -5.296 -10.390 2.453 1.00 77.62 155 THR A CA 1
ATOM 1205 C C . THR A 1 155 ? -5.789 -11.500 1.518 1.00 77.62 155 THR A C 1
ATOM 1207 O O . THR A 1 155 ? -6.446 -12.431 1.974 1.00 77.62 155 THR A O 1
ATOM 1210 N N . GLN A 1 156 ? -5.490 -11.418 0.215 1.00 73.50 156 GLN A N 1
ATOM 1211 C CA . GLN A 1 156 ? -5.846 -12.436 -0.778 1.00 73.50 156 GLN A CA 1
ATOM 1212 C C . GLN A 1 156 ? -4.656 -13.261 -1.293 1.00 73.50 156 GLN A C 1
ATOM 1214 O O . GLN A 1 156 ? -4.886 -14.215 -2.029 1.00 73.50 156 GLN A O 1
ATOM 1219 N N . SER A 1 157 ? -3.411 -12.914 -0.943 1.00 64.62 157 SER A N 1
ATOM 1220 C CA . SER A 1 157 ? -2.206 -13.657 -1.362 1.00 64.62 157 SER A CA 1
ATOM 1221 C C . SER A 1 157 ? -1.599 -14.519 -0.249 1.00 64.62 157 SER A C 1
ATOM 1223 O O . SER A 1 157 ? -0.630 -15.235 -0.483 1.00 64.62 157 SER A O 1
ATOM 1225 N N . GLY A 1 158 ? -2.174 -14.488 0.959 1.00 71.56 158 GLY A N 1
ATOM 1226 C CA . GLY A 1 158 ? -1.687 -15.264 2.098 1.00 71.56 158 GLY A CA 1
ATOM 1227 C C . GLY A 1 158 ? -0.271 -14.845 2.500 1.00 71.56 158 GLY A C 1
ATOM 1228 O O . GLY A 1 158 ? -0.045 -13.718 2.952 1.00 71.56 158 GLY A O 1
ATOM 1229 N N . ASP A 1 159 ? 0.684 -15.761 2.348 1.00 73.19 159 ASP A N 1
ATOM 1230 C CA . ASP A 1 159 ? 2.096 -15.509 2.652 1.00 73.19 159 ASP A CA 1
ATOM 1231 C C . ASP A 1 159 ? 2.897 -14.978 1.461 1.00 73.19 159 ASP A C 1
ATOM 1233 O O . A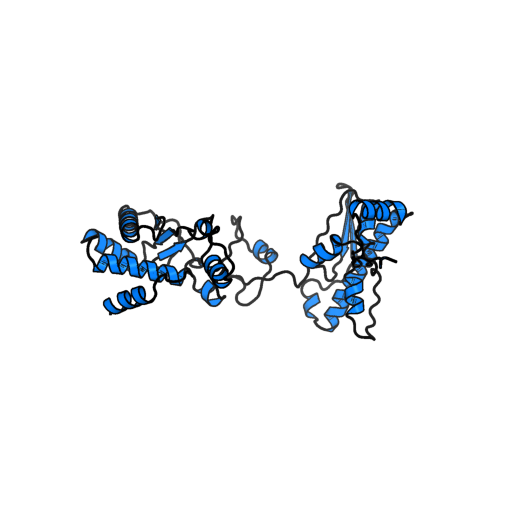SP A 1 159 ? 3.967 -14.405 1.665 1.00 73.19 159 ASP A O 1
ATOM 1237 N N . GLU A 1 160 ? 2.365 -15.073 0.242 1.00 74.88 160 GLU A N 1
ATOM 1238 C CA . GLU A 1 160 ? 3.032 -14.541 -0.943 1.00 74.88 160 GLU A CA 1
ATOM 1239 C C . GLU A 1 160 ? 2.888 -13.018 -1.029 1.00 74.88 160 GLU A C 1
ATOM 1241 O O . GLU A 1 160 ? 1.835 -12.431 -0.743 1.00 74.88 160 GLU A O 1
ATOM 1246 N N . LEU A 1 161 ? 3.970 -12.365 -1.445 1.00 75.69 161 LEU A N 1
ATOM 1247 C CA . LEU A 1 161 ? 3.980 -10.941 -1.747 1.00 75.69 161 LEU A CA 1
ATOM 1248 C C . LEU A 1 161 ? 3.338 -10.692 -3.122 1.00 75.69 161 LEU A C 1
ATOM 1250 O O . LEU A 1 161 ? 3.454 -11.493 -4.044 1.00 75.69 161 LEU A O 1
ATOM 1254 N N . THR A 1 162 ? 2.637 -9.569 -3.270 1.00 77.56 162 THR A N 1
ATOM 1255 C CA . THR A 1 162 ? 1.957 -9.171 -4.510 1.00 77.56 162 THR A CA 1
ATOM 1256 C C . THR A 1 162 ? 2.322 -7.740 -4.886 1.00 77.56 162 THR A C 1
ATOM 1258 O O . THR A 1 162 ? 2.537 -6.886 -4.028 1.00 77.56 162 THR A O 1
ATOM 1261 N N . SER A 1 163 ? 2.322 -7.439 -6.183 1.00 81.69 163 SER A N 1
ATOM 1262 C CA . SER A 1 163 ? 2.441 -6.059 -6.662 1.00 81.69 163 SER A CA 1
ATOM 1263 C C . SER A 1 163 ? 1.092 -5.326 -6.610 1.00 81.69 163 SER A C 1
ATOM 1265 O O . SER A 1 163 ? 0.028 -5.959 -6.633 1.00 81.69 163 SER A O 1
ATOM 1267 N N . LEU A 1 164 ? 1.111 -3.986 -6.632 1.00 80.75 164 LEU A N 1
ATOM 1268 C CA . LEU A 1 164 ? -0.112 -3.183 -6.804 1.00 80.75 164 LEU A CA 1
ATOM 1269 C C . LEU A 1 164 ? -0.798 -3.461 -8.148 1.00 80.75 164 LEU A C 1
ATOM 1271 O O . LEU A 1 164 ? -2.022 -3.439 -8.236 1.00 80.75 164 LEU A O 1
ATOM 1275 N N . LYS A 1 165 ? -0.032 -3.787 -9.196 1.00 79.06 165 LYS A N 1
ATOM 1276 C CA . LYS A 1 165 ? -0.593 -4.162 -10.501 1.00 79.06 165 LYS A CA 1
ATOM 1277 C C . LYS A 1 165 ? -1.434 -5.432 -10.395 1.00 79.06 165 LYS A C 1
ATOM 1279 O O . LYS A 1 165 ? -2.524 -5.495 -10.961 1.00 79.06 165 LYS A O 1
ATOM 1284 N N . ASP A 1 166 ? -0.943 -6.434 -9.674 1.00 81.19 166 ASP A N 1
ATOM 1285 C CA . ASP A 1 166 ? -1.671 -7.691 -9.499 1.00 81.19 166 ASP A CA 1
ATOM 1286 C C . ASP A 1 166 ? -2.847 -7.540 -8.533 1.00 81.19 166 ASP A C 1
ATOM 1288 O O . ASP A 1 166 ? -3.876 -8.180 -8.740 1.00 81.19 166 ASP A O 1
ATOM 1292 N N . TYR A 1 167 ? -2.755 -6.631 -7.555 1.00 82.69 167 TYR A N 1
ATOM 1293 C CA . TYR A 1 167 ? -3.920 -6.200 -6.781 1.00 82.69 167 TYR A CA 1
ATOM 1294 C C . TYR A 1 167 ? -5.008 -5.621 -7.698 1.00 82.69 167 TYR A C 1
ATOM 1296 O O . TYR A 1 167 ? -6.152 -6.067 -7.636 1.00 82.69 167 TYR A O 1
ATOM 1304 N N . VAL A 1 168 ? -4.652 -4.688 -8.594 1.00 84.06 168 VAL A N 1
ATOM 1305 C CA . VAL A 1 168 ? -5.605 -4.033 -9.509 1.00 84.06 168 VAL A CA 1
ATOM 1306 C C . VAL A 1 168 ? -6.318 -5.041 -10.412 1.00 84.06 168 VAL A C 1
ATOM 1308 O O . VAL A 1 168 ? -7.528 -4.949 -10.600 1.00 84.06 168 VAL A O 1
ATOM 1311 N N . LYS A 1 169 ? -5.611 -6.063 -10.911 1.00 85.94 169 LYS A N 1
ATOM 1312 C CA . LYS A 1 169 ? -6.223 -7.144 -11.711 1.00 85.94 169 LYS A CA 1
ATOM 1313 C C . LYS A 1 169 ? -7.295 -7.940 -10.953 1.00 85.94 169 LYS A C 1
ATOM 1315 O O . LYS A 1 169 ? -8.140 -8.557 -11.594 1.00 85.94 169 LYS A O 1
ATOM 1320 N N . ARG A 1 170 ? -7.237 -7.967 -9.617 1.00 86.38 170 ARG A N 1
ATOM 1321 C CA . ARG A 1 170 ? -8.162 -8.700 -8.735 1.00 86.38 170 ARG A CA 1
ATOM 1322 C C . ARG A 1 170 ? -9.197 -7.792 -8.059 1.00 86.38 170 ARG A C 1
ATOM 1324 O O . ARG A 1 170 ? -9.916 -8.257 -7.174 1.00 86.38 170 ARG A O 1
ATOM 1331 N N . MET A 1 171 ? -9.267 -6.511 -8.430 1.00 85.38 171 MET A N 1
ATOM 1332 C CA . MET A 1 171 ? -10.280 -5.594 -7.903 1.00 85.38 171 MET A CA 1
ATOM 1333 C C . MET A 1 171 ? -11.680 -6.073 -8.293 1.00 85.38 171 MET A C 1
ATOM 1335 O O . MET A 1 171 ? -11.915 -6.502 -9.423 1.00 85.38 171 MET A O 1
ATOM 1339 N N . LYS A 1 172 ? -12.615 -6.010 -7.342 1.00 86.56 172 LYS A N 1
ATOM 1340 C CA . LYS A 1 172 ? -14.010 -6.396 -7.588 1.00 86.56 172 LYS A CA 1
ATOM 1341 C C . LYS A 1 172 ? -14.693 -5.382 -8.505 1.00 86.56 172 LYS A C 1
ATOM 1343 O O . LYS A 1 172 ? -14.339 -4.203 -8.510 1.00 86.56 172 LYS A O 1
ATOM 1348 N N . GLU A 1 173 ? -15.715 -5.824 -9.234 1.00 84.44 173 GLU A N 1
ATOM 1349 C CA . GLU A 1 173 ? -16.551 -4.923 -10.028 1.00 84.44 173 GLU A CA 1
ATOM 1350 C C . GLU A 1 173 ? -17.170 -3.844 -9.119 1.00 84.44 173 GLU A C 1
ATOM 1352 O O . GLU A 1 173 ? -17.760 -4.150 -8.085 1.00 84.44 173 GLU A O 1
ATOM 1357 N N . GLY A 1 174 ? -16.959 -2.571 -9.464 1.00 83.56 174 GLY A N 1
ATOM 1358 C CA . GLY A 1 174 ? -17.384 -1.421 -8.656 1.00 83.56 174 GLY A CA 1
ATOM 1359 C C . GLY A 1 174 ? -16.361 -0.907 -7.633 1.00 83.56 174 GLY A C 1
ATOM 1360 O O . GLY A 1 174 ? -16.534 0.203 -7.130 1.00 83.56 174 GLY A O 1
ATOM 1361 N N . GLN A 1 175 ? -15.271 -1.633 -7.364 1.00 86.69 175 GLN A N 1
ATOM 1362 C CA . GLN A 1 175 ? -14.171 -1.130 -6.540 1.00 86.69 175 GLN A CA 1
ATOM 1363 C C . GLN A 1 175 ? -13.384 -0.060 -7.312 1.00 86.69 175 GLN A C 1
ATOM 1365 O O . GLN A 1 175 ? -12.858 -0.331 -8.390 1.00 86.69 175 GLN A O 1
ATOM 1370 N N . LYS A 1 176 ? -13.290 1.156 -6.761 1.00 86.75 176 LYS A N 1
ATOM 1371 C CA . LYS A 1 176 ? -12.584 2.288 -7.395 1.00 86.75 176 LYS A CA 1
ATOM 1372 C C . LYS A 1 176 ? -11.208 2.563 -6.794 1.00 86.75 176 LYS A C 1
ATOM 1374 O O . LYS A 1 176 ? -10.348 3.096 -7.486 1.00 86.75 176 LYS A O 1
ATOM 1379 N N . ASP A 1 177 ? -11.001 2.147 -5.546 1.00 85.88 177 ASP A N 1
ATOM 1380 C CA . ASP A 1 177 ? -9.827 2.491 -4.748 1.00 85.88 177 ASP A CA 1
ATOM 1381 C C . ASP A 1 177 ? -9.067 1.243 -4.276 1.00 85.88 177 ASP A C 1
ATOM 1383 O O . ASP A 1 177 ? -9.629 0.149 -4.151 1.00 85.88 177 ASP A O 1
ATOM 1387 N N . ILE A 1 178 ? -7.772 1.406 -3.994 1.00 82.81 178 ILE A N 1
ATOM 1388 C CA . ILE A 1 178 ? -6.937 0.376 -3.364 1.00 82.81 178 ILE A CA 1
ATOM 1389 C C . ILE A 1 178 ? -7.064 0.520 -1.850 1.00 82.81 178 ILE A C 1
ATOM 1391 O O . ILE A 1 178 ? -6.646 1.525 -1.276 1.00 82.81 178 ILE A O 1
ATOM 1395 N N . TYR A 1 179 ? -7.607 -0.503 -1.196 1.00 84.94 179 TYR A N 1
ATOM 1396 C CA . TYR A 1 179 ? -7.680 -0.545 0.261 1.00 84.94 179 TYR A CA 1
ATOM 1397 C C . TYR A 1 179 ? -6.373 -1.079 0.837 1.00 84.94 179 TYR A C 1
ATOM 1399 O O . TYR A 1 179 ? -5.902 -2.146 0.434 1.00 84.94 179 TYR A O 1
ATOM 1407 N N . TYR A 1 180 ? -5.818 -0.357 1.806 1.00 86.00 180 TYR A N 1
ATOM 1408 C CA . TYR A 1 180 ? -4.619 -0.748 2.533 1.00 86.00 180 TYR A CA 1
ATOM 1409 C C . TYR A 1 180 ? -4.763 -0.410 4.017 1.00 86.00 180 TYR A C 1
ATOM 1411 O O . TYR A 1 180 ? -5.573 0.426 4.414 1.00 86.00 180 TYR A O 1
ATOM 1419 N N . ILE A 1 181 ? -3.955 -1.072 4.836 1.00 83.44 181 ILE A N 1
ATOM 1420 C CA . ILE A 1 181 ? -3.863 -0.849 6.274 1.00 83.44 181 ILE A CA 1
ATOM 1421 C C . ILE A 1 181 ? -2.391 -0.908 6.675 1.00 83.44 181 ILE A C 1
ATOM 1423 O O . ILE A 1 181 ? -1.598 -1.636 6.081 1.00 83.44 181 ILE A O 1
ATOM 1427 N N . THR A 1 182 ? -2.018 -0.114 7.673 1.00 81.12 182 THR A N 1
ATOM 1428 C CA . THR A 1 182 ? -0.653 -0.061 8.202 1.00 81.12 182 THR A CA 1
ATOM 1429 C C . THR A 1 182 ? -0.669 -0.376 9.688 1.00 81.12 182 THR A C 1
ATOM 1431 O O . THR A 1 182 ? -1.558 0.098 10.393 1.00 81.12 182 THR A O 1
ATOM 1434 N N . GLY A 1 183 ? 0.339 -1.086 10.181 1.00 80.31 183 GLY A N 1
ATOM 1435 C CA . GLY A 1 183 ? 0.485 -1.404 11.599 1.00 80.31 183 GLY A CA 1
ATOM 1436 C C . GLY A 1 183 ? 1.907 -1.844 11.929 1.00 80.31 183 GLY A C 1
ATOM 1437 O O . GLY A 1 183 ? 2.801 -1.750 11.090 1.00 80.31 183 GLY A O 1
ATOM 1438 N N . GLU A 1 184 ? 2.118 -2.298 13.162 1.00 79.50 184 GLU A N 1
ATOM 1439 C CA . GLU A 1 184 ? 3.447 -2.670 13.671 1.00 79.50 184 GLU A CA 1
ATOM 1440 C C . GLU A 1 184 ? 3.987 -3.970 13.070 1.00 79.50 184 GLU A C 1
ATOM 1442 O O . GLU A 1 184 ? 5.193 -4.122 12.892 1.00 79.50 184 GLU A O 1
ATOM 1447 N N . SER A 1 185 ? 3.095 -4.911 12.767 1.00 82.00 185 SER A N 1
ATOM 1448 C CA . SER A 1 185 ? 3.428 -6.215 12.204 1.00 82.00 185 SER A CA 1
ATOM 1449 C C . SER A 1 185 ? 2.263 -6.753 11.374 1.00 82.00 185 SER A C 1
ATOM 1451 O O . SER A 1 185 ? 1.114 -6.349 11.573 1.00 82.00 185 SER A O 1
ATOM 1453 N N . LYS A 1 186 ? 2.547 -7.701 10.468 1.00 80.00 186 LYS A N 1
ATOM 1454 C CA . LYS A 1 186 ? 1.517 -8.419 9.694 1.00 80.00 186 LYS A CA 1
ATOM 1455 C C . LYS A 1 186 ? 0.461 -9.027 10.625 1.00 80.00 186 LYS A C 1
ATOM 1457 O O . LYS A 1 186 ? -0.722 -8.783 10.435 1.00 80.00 186 LYS A O 1
ATOM 1462 N N . GLN A 1 187 ? 0.896 -9.699 11.692 1.00 83.44 187 GLN A N 1
ATOM 1463 C CA . GLN A 1 187 ? 0.003 -10.334 12.663 1.00 83.44 187 GLN A CA 1
ATOM 1464 C C . GLN A 1 187 ? -0.896 -9.330 13.406 1.00 83.44 187 GLN A C 1
ATOM 1466 O O . GLN A 1 187 ? -2.066 -9.617 13.651 1.00 83.44 187 GLN A O 1
ATOM 1471 N N . ALA A 1 188 ? -0.382 -8.149 13.769 1.00 81.56 188 ALA A N 1
ATOM 1472 C CA . ALA A 1 188 ? -1.194 -7.113 14.412 1.00 81.56 188 ALA A CA 1
ATOM 1473 C C . ALA A 1 188 ? -2.269 -6.567 13.461 1.00 81.56 188 ALA A C 1
ATOM 1475 O O . ALA A 1 188 ? -3.402 -6.322 13.867 1.00 81.56 188 ALA A O 1
ATOM 1476 N N . VAL A 1 189 ? -1.916 -6.408 12.185 1.00 84.19 189 VAL A N 1
ATOM 1477 C CA . VAL A 1 189 ? -2.829 -5.933 11.143 1.00 84.19 189 VAL A CA 1
ATOM 1478 C C . VAL A 1 189 ? -3.888 -6.985 10.803 1.00 84.19 189 VAL A C 1
ATOM 1480 O O . VAL A 1 189 ? -5.054 -6.628 10.677 1.00 84.19 189 VAL A O 1
ATOM 1483 N N . GLU A 1 190 ? -3.516 -8.264 10.709 1.00 82.19 190 GLU A N 1
ATOM 1484 C CA . GLU A 1 190 ? -4.432 -9.383 10.426 1.00 82.19 190 GLU A CA 1
ATOM 1485 C C . GLU A 1 190 ? -5.546 -9.533 11.466 1.00 82.19 190 GLU A C 1
ATOM 1487 O O . GLU A 1 190 ? -6.670 -9.873 11.112 1.00 82.19 190 GLU A O 1
ATOM 1492 N N . ASN A 1 191 ? -5.246 -9.232 12.732 1.00 83.00 191 ASN A N 1
ATOM 1493 C CA . ASN A 1 191 ? -6.211 -9.272 13.833 1.00 83.00 191 ASN A CA 1
ATOM 1494 C C . ASN A 1 191 ? -6.898 -7.917 14.083 1.00 83.00 191 ASN A C 1
ATOM 1496 O O . ASN A 1 191 ? -7.541 -7.728 15.115 1.00 83.00 191 ASN A O 1
ATOM 1500 N N . SER A 1 192 ? -6.726 -6.945 13.183 1.00 85.81 192 SER A N 1
ATOM 1501 C CA . SER A 1 192 ? -7.300 -5.614 13.354 1.00 85.81 192 SER A CA 1
ATOM 1502 C C . SER A 1 192 ? -8.812 -5.619 13.097 1.00 85.81 192 SER A C 1
ATOM 1504 O O . SER A 1 192 ? -9.245 -6.183 12.087 1.00 85.81 192 SER A O 1
ATOM 1506 N N . PRO A 1 193 ? -9.610 -4.877 13.894 1.00 84.12 193 PRO A N 1
ATOM 1507 C CA . PRO A 1 193 ? -11.040 -4.704 13.638 1.00 84.12 193 PRO A CA 1
ATOM 1508 C C . PRO A 1 193 ? -11.361 -4.133 12.249 1.00 84.12 193 PRO A C 1
ATOM 1510 O O . PRO A 1 193 ? -12.458 -4.305 11.733 1.00 84.12 193 PRO A O 1
ATOM 1513 N N . PHE A 1 194 ? -10.402 -3.453 11.611 1.00 84.44 194 PHE A N 1
ATOM 1514 C CA . PHE A 1 194 ? -10.568 -2.874 10.275 1.00 84.44 194 PHE A CA 1
ATOM 1515 C C . PHE A 1 194 ? -10.507 -3.894 9.132 1.00 84.44 194 PHE A C 1
ATOM 1517 O O . PHE A 1 194 ? -10.830 -3.538 7.999 1.00 84.44 194 PHE A O 1
ATOM 1524 N N . LEU A 1 195 ? -10.078 -5.132 9.401 1.00 82.81 195 LEU A N 1
ATOM 1525 C CA . LEU A 1 195 ? -10.125 -6.232 8.433 1.00 82.81 195 LEU A CA 1
ATOM 1526 C C . LEU A 1 195 ? -11.364 -7.118 8.593 1.00 82.81 195 LEU A C 1
ATOM 1528 O O . LEU A 1 195 ? -11.570 -8.027 7.782 1.00 82.81 195 LEU A O 1
ATOM 1532 N N . GLU A 1 196 ? -12.199 -6.852 9.598 1.00 81.06 196 GLU A N 1
ATOM 1533 C CA . GLU A 1 196 ? -13.494 -7.507 9.732 1.00 81.06 196 GLU A CA 1
ATOM 1534 C C . GLU A 1 196 ? -14.337 -7.215 8.478 1.00 81.06 196 GLU A C 1
ATOM 1536 O O . GLU A 1 196 ? -14.346 -6.110 7.928 1.00 81.06 196 GLU A O 1
ATOM 1541 N N . ARG A 1 197 ? -15.015 -8.242 7.954 1.00 67.94 197 ARG A N 1
ATOM 1542 C CA . ARG A 1 197 ? -15.878 -8.071 6.781 1.00 67.94 197 ARG A CA 1
ATOM 1543 C C . ARG A 1 197 ? -17.162 -7.384 7.226 1.00 67.94 197 ARG A C 1
ATOM 1545 O O . ARG A 1 197 ? -18.067 -8.069 7.688 1.00 67.94 197 ARG A O 1
ATOM 1552 N N . GLY A 1 198 ? -17.209 -6.061 7.072 1.00 60.03 198 GLY A N 1
ATOM 1553 C CA . GLY A 1 198 ? -18.385 -5.241 7.368 1.00 60.03 198 GLY A CA 1
ATOM 1554 C C . GLY A 1 198 ? -19.688 -5.799 6.782 1.00 60.03 198 GLY A C 1
ATOM 1555 O O . GLY A 1 198 ? -19.683 -6.529 5.784 1.00 60.03 198 GLY A O 1
ATOM 1556 N N . ARG A 1 199 ? -20.803 -5.478 7.436 1.00 57.03 199 ARG A N 1
ATOM 1557 C CA . ARG A 1 199 ? -22.154 -5.922 7.060 1.00 57.03 199 ARG A CA 1
ATOM 1558 C C . ARG A 1 199 ? -22.807 -4.926 6.098 1.00 57.03 199 ARG A C 1
ATOM 1560 O O . ARG A 1 199 ? -22.284 -3.841 5.859 1.00 57.03 199 ARG A O 1
ATOM 1567 N N . GLU A 1 200 ? -23.943 -5.318 5.522 1.00 56.12 200 GLU A N 1
ATOM 1568 C CA . GLU A 1 200 ? -24.840 -4.366 4.855 1.00 56.12 200 GLU A CA 1
ATOM 1569 C C . GLU A 1 200 ? -25.327 -3.325 5.877 1.00 56.12 200 GLU A C 1
ATOM 1571 O O . GLU A 1 200 ? -25.535 -3.679 7.039 1.00 56.12 200 GLU A O 1
ATOM 1576 N N . GLU A 1 201 ? -25.476 -2.062 5.453 1.00 55.47 201 GLU A N 1
ATOM 1577 C CA . GLU A 1 201 ? -25.902 -0.953 6.323 1.00 55.47 201 GLU A CA 1
ATOM 1578 C C . GLU A 1 201 ? -27.168 -1.338 7.100 1.00 55.47 201 GLU A C 1
ATOM 1580 O O . GLU A 1 201 ? -28.231 -1.568 6.515 1.00 55.47 201 GLU A O 1
ATOM 1585 N N . ALA A 1 202 ? -27.052 -1.417 8.426 1.00 56.06 202 ALA A N 1
ATOM 1586 C CA . ALA A 1 202 ? -28.178 -1.746 9.286 1.00 56.06 202 ALA A CA 1
ATOM 1587 C C . ALA A 1 202 ? -28.980 -0.480 9.627 1.00 56.06 202 ALA A C 1
ATOM 1589 O O . ALA A 1 202 ? -28.425 0.608 9.817 1.00 56.06 202 ALA A O 1
ATOM 1590 N N . GLU A 1 203 ? -30.306 -0.607 9.739 1.00 57.44 203 GLU A N 1
ATOM 1591 C CA . GLU A 1 203 ? -31.150 0.498 10.198 1.00 57.44 203 GLU A CA 1
ATOM 1592 C C . GLU A 1 203 ? -30.732 0.932 11.611 1.00 57.44 203 GLU A C 1
ATOM 1594 O O . GLU A 1 203 ? -30.767 0.156 12.566 1.00 57.44 203 GLU A O 1
ATOM 1599 N N . ARG A 1 204 ? -30.341 2.203 11.751 1.00 67.38 204 ARG A N 1
ATOM 1600 C CA . ARG A 1 204 ? -29.894 2.774 13.026 1.00 67.38 204 ARG A CA 1
ATOM 1601 C C . ARG A 1 204 ? -31.080 2.930 13.974 1.00 67.38 204 ARG A C 1
ATOM 1603 O O . ARG A 1 204 ? -32.002 3.706 13.712 1.00 67.38 204 ARG A O 1
ATOM 1610 N N . GLY A 1 205 ? -31.046 2.229 15.104 1.00 71.69 205 GLY A N 1
ATOM 1611 C CA . GLY A 1 205 ? -32.048 2.382 16.151 1.00 71.69 205 GLY A CA 1
ATOM 1612 C C . GLY A 1 205 ? -31.925 3.735 16.862 1.00 71.69 205 GLY A C 1
ATOM 1613 O O . GLY A 1 205 ? -30.826 4.206 17.150 1.00 71.69 205 GLY A O 1
ATOM 1614 N N . ARG A 1 206 ? -33.058 4.347 17.247 1.00 77.44 206 ARG A N 1
ATOM 1615 C CA . ARG A 1 206 ? -33.061 5.551 18.115 1.00 77.44 206 ARG A CA 1
ATOM 1616 C C . ARG A 1 206 ? -32.293 5.338 19.424 1.00 77.44 206 ARG A C 1
ATOM 1618 O O . ARG A 1 206 ? -31.739 6.281 19.986 1.00 77.44 206 ARG A O 1
ATOM 1625 N N . GLU A 1 207 ? -32.284 4.106 19.920 1.00 81.38 207 GLU A N 1
ATOM 1626 C CA . GLU A 1 207 ? -31.577 3.729 21.143 1.00 81.38 207 GLU A CA 1
ATOM 1627 C C . GLU A 1 207 ? -30.051 3.731 20.958 1.00 81.38 207 GLU A C 1
ATOM 1629 O O . GLU A 1 207 ? -29.332 4.139 21.870 1.00 81.38 207 GLU A O 1
ATOM 1634 N N . ASP A 1 208 ? -29.555 3.368 19.771 1.00 86.88 208 ASP A N 1
ATOM 1635 C CA . ASP A 1 208 ? -28.125 3.398 19.441 1.00 86.88 208 ASP A CA 1
ATOM 1636 C C . ASP A 1 208 ? -27.588 4.821 19.381 1.00 86.88 208 ASP A C 1
ATOM 1638 O O . ASP A 1 208 ? -26.542 5.131 19.956 1.00 86.88 208 ASP A O 1
ATOM 1642 N N . GLU A 1 209 ? -28.344 5.723 18.753 1.00 88.06 209 GLU A N 1
ATOM 1643 C CA . GLU A 1 209 ? -28.009 7.146 18.739 1.00 88.06 209 GLU A CA 1
ATOM 1644 C C . GLU A 1 209 ? -27.981 7.741 20.153 1.00 88.06 209 GLU A C 1
ATOM 1646 O O . GLU A 1 209 ? -27.136 8.587 20.462 1.00 88.06 209 GLU A O 1
ATOM 1651 N N . SER A 1 210 ? -28.895 7.303 21.027 1.00 91.00 210 SER A N 1
ATOM 1652 C CA . SER A 1 210 ? -28.914 7.719 22.431 1.00 91.00 210 SER A CA 1
ATOM 1653 C C . SER A 1 210 ? -27.674 7.224 23.177 1.00 91.00 210 SER A C 1
ATOM 1655 O O . SER A 1 210 ? -27.039 8.009 23.883 1.00 91.00 210 SER A O 1
ATOM 1657 N N . LEU A 1 211 ? -27.292 5.954 22.999 1.00 93.31 211 LEU A N 1
ATOM 1658 C CA . LEU A 1 211 ? -26.084 5.393 23.608 1.00 93.31 211 LEU A CA 1
ATOM 1659 C C . LEU A 1 211 ? -24.826 6.130 23.129 1.00 93.31 211 LEU A C 1
ATOM 1661 O O . LEU A 1 211 ? -23.993 6.505 23.952 1.00 93.31 211 LEU A O 1
ATOM 1665 N N . CYS A 1 212 ? -24.721 6.422 21.830 1.00 94.38 212 CYS A N 1
ATOM 1666 C CA . CYS A 1 212 ? -23.593 7.164 21.264 1.00 94.38 212 CYS A CA 1
ATOM 1667 C C . CYS A 1 212 ? -23.425 8.544 21.918 1.00 94.38 212 CYS A C 1
ATOM 1669 O O . CYS A 1 212 ? -22.311 8.933 22.271 1.00 94.38 212 CYS A O 1
ATOM 1671 N N . LYS A 1 213 ? -24.528 9.274 22.134 1.00 94.56 213 LYS A N 1
ATOM 1672 C CA . LYS A 1 213 ? -24.507 10.570 22.837 1.00 94.56 213 LYS A CA 1
ATOM 1673 C C . LYS A 1 213 ? -24.019 10.421 24.277 1.00 94.56 213 LYS A C 1
ATOM 1675 O O . LYS A 1 213 ? -23.122 11.149 24.685 1.00 94.56 213 LYS A O 1
ATOM 1680 N N . VAL A 1 214 ? -24.542 9.439 25.015 1.00 95.06 214 VAL A N 1
ATOM 1681 C CA . VAL A 1 214 ? -24.120 9.173 26.401 1.00 95.06 214 VAL A CA 1
ATOM 1682 C C . VAL A 1 214 ? -22.633 8.817 26.472 1.00 95.06 214 VAL A C 1
ATOM 1684 O O . VAL A 1 214 ? -21.911 9.356 27.308 1.00 95.06 214 VAL A O 1
ATOM 1687 N N . MET A 1 215 ? -22.148 7.952 25.580 1.00 95.81 215 MET A N 1
ATOM 1688 C CA . MET A 1 215 ? -20.730 7.592 25.518 1.00 95.81 215 MET A CA 1
ATOM 1689 C C . MET A 1 215 ? -19.861 8.805 25.182 1.00 95.81 215 MET A C 1
ATOM 1691 O O . MET A 1 215 ? -18.832 9.011 25.819 1.00 95.81 215 MET A O 1
ATOM 1695 N N . LYS A 1 216 ? -20.286 9.651 24.236 1.00 95.75 216 LYS A N 1
ATOM 1696 C CA . LYS A 1 216 ? -19.581 10.894 23.903 1.00 95.75 216 LYS A CA 1
ATOM 1697 C C . LYS A 1 216 ? -19.490 11.838 25.108 1.00 95.75 216 LYS A C 1
ATOM 1699 O O . LYS A 1 216 ? -18.414 12.380 25.354 1.00 95.75 216 LYS A O 1
ATOM 1704 N N . ASP A 1 217 ? -20.570 11.996 25.868 1.00 95.12 217 ASP A N 1
ATOM 1705 C CA . ASP A 1 217 ? -20.588 12.840 27.069 1.00 95.12 217 ASP A CA 1
ATOM 1706 C C . ASP A 1 217 ? -19.621 12.322 28.147 1.00 95.12 217 ASP A C 1
ATOM 1708 O O . ASP A 1 217 ? -18.930 13.110 28.791 1.00 95.12 217 ASP A O 1
ATOM 1712 N N . ILE A 1 218 ? -19.524 10.997 28.318 1.00 94.69 218 ILE A N 1
ATOM 1713 C CA . ILE A 1 218 ? -18.597 10.360 29.270 1.00 94.69 218 ILE A CA 1
ATOM 1714 C C . ILE A 1 218 ? -17.141 10.507 28.818 1.00 94.69 218 ILE A C 1
ATOM 1716 O O . ILE A 1 218 ? -16.260 10.777 29.635 1.00 94.69 218 ILE A O 1
ATOM 1720 N N . LEU A 1 219 ? -16.876 10.315 27.525 1.00 93.56 219 LEU A N 1
ATOM 1721 C CA . LEU A 1 219 ? -15.525 10.348 26.966 1.00 93.56 219 LEU A CA 1
ATOM 1722 C C . LEU A 1 219 ? -14.986 11.775 26.798 1.00 93.56 219 LEU A C 1
ATOM 1724 O O . LEU A 1 219 ? -13.769 11.961 26.738 1.00 93.56 219 LEU A O 1
ATOM 1728 N N . GLY A 1 220 ? -15.861 12.783 26.742 1.00 92.81 220 GLY A N 1
ATOM 1729 C CA . GLY A 1 220 ? -15.471 14.188 26.657 1.00 92.81 220 GLY A CA 1
ATOM 1730 C C . GLY A 1 220 ? -14.535 14.438 25.475 1.00 92.81 220 GLY A C 1
ATOM 1731 O O . GLY A 1 220 ? -14.811 14.006 24.357 1.00 92.81 220 GLY A O 1
ATOM 1732 N N . ASP A 1 221 ? -13.408 15.103 25.718 1.00 89.75 221 ASP A N 1
ATOM 1733 C CA . ASP A 1 221 ? -12.443 15.484 24.676 1.00 89.75 221 ASP A CA 1
ATOM 1734 C C . ASP A 1 221 ? -11.557 14.333 24.168 1.00 89.75 221 ASP A C 1
ATOM 1736 O O . ASP A 1 221 ? -10.772 14.527 23.240 1.00 89.75 221 ASP A O 1
ATOM 1740 N N . LYS A 1 222 ? -11.689 13.119 24.724 1.00 88.62 222 LYS A N 1
ATOM 1741 C CA . LYS A 1 222 ? -10.930 11.940 24.267 1.00 88.62 222 LYS A CA 1
ATOM 1742 C C . LYS A 1 222 ? -11.314 11.494 22.854 1.00 88.62 222 LYS A C 1
ATOM 1744 O O . LYS A 1 222 ? -10.493 10.914 22.146 1.00 88.62 222 LYS A O 1
ATOM 1749 N N . VAL A 1 223 ? -12.554 11.767 22.447 1.00 91.69 223 VAL A N 1
ATOM 1750 C CA . VAL A 1 223 ? -13.093 11.445 21.119 1.00 91.69 223 VAL A CA 1
ATOM 1751 C C . VAL A 1 223 ? -13.786 12.660 20.520 1.00 91.69 223 VAL A C 1
ATOM 1753 O O . VAL A 1 223 ? -14.361 13.478 21.232 1.00 91.69 223 VAL A O 1
ATOM 1756 N N . GLU A 1 224 ? -13.789 12.781 19.200 1.00 91.38 224 GLU A N 1
ATOM 1757 C CA . GLU A 1 224 ? -14.578 13.789 18.496 1.00 91.38 224 GLU A CA 1
ATOM 1758 C C . GLU A 1 224 ? -16.070 13.488 18.599 1.00 91.38 224 GLU A C 1
ATOM 1760 O O . GLU A 1 224 ? -16.865 14.329 19.016 1.00 91.38 224 GLU A O 1
ATOM 1765 N N . LYS A 1 225 ? -16.428 12.255 18.247 1.00 93.62 225 LYS A N 1
ATOM 1766 C CA . LYS A 1 225 ? -17.793 11.746 18.188 1.00 93.62 225 LYS A CA 1
ATOM 1767 C C . LYS A 1 225 ? -17.789 10.239 18.428 1.00 93.62 225 LYS A C 1
ATOM 1769 O O . LYS A 1 225 ? -16.763 9.579 18.251 1.00 93.62 225 LYS A O 1
ATOM 1774 N N . VAL A 1 226 ? -18.950 9.723 18.810 1.00 95.44 226 VAL A N 1
ATOM 1775 C CA . VAL A 1 226 ? -19.239 8.290 18.871 1.00 95.44 226 VAL A CA 1
ATOM 1776 C C . VAL A 1 226 ? -20.331 8.013 17.846 1.00 95.44 226 VAL A C 1
ATOM 1778 O O . VAL A 1 226 ? -21.315 8.754 17.799 1.00 95.44 226 VAL A O 1
ATOM 1781 N N . VAL A 1 227 ? -20.139 7.011 16.994 1.00 93.75 227 VAL A N 1
ATOM 1782 C CA . VAL A 1 227 ? -21.079 6.653 15.926 1.00 93.75 227 VAL A CA 1
ATOM 1783 C C . VAL A 1 227 ? -21.229 5.140 15.826 1.00 93.75 227 VAL A C 1
ATOM 1785 O O . VAL A 1 227 ? -20.323 4.390 16.176 1.00 93.75 227 VAL A O 1
ATOM 1788 N N . VAL A 1 228 ? -22.374 4.700 15.317 1.00 92.00 228 VAL A N 1
ATOM 1789 C CA . VAL A 1 228 ? -22.588 3.309 14.911 1.00 92.00 228 VAL A CA 1
ATOM 1790 C C . VAL A 1 228 ? -21.765 3.026 13.661 1.00 92.00 228 VAL A C 1
ATOM 1792 O O . VAL A 1 228 ? -21.674 3.887 12.782 1.00 92.00 228 VAL A O 1
ATOM 1795 N N . SER A 1 229 ? -21.171 1.841 13.591 1.00 88.38 229 SER A N 1
ATOM 1796 C CA . SER A 1 229 ? -20.371 1.415 12.453 1.00 88.38 229 SER A CA 1
ATOM 1797 C C . SER A 1 229 ? -20.840 0.096 11.880 1.00 88.38 229 SER A C 1
ATOM 1799 O O . SER A 1 229 ? -21.095 -0.855 12.612 1.00 88.38 229 SER A O 1
ATOM 1801 N N . ASP A 1 230 ? -20.870 0.054 10.552 1.00 82.94 230 ASP A N 1
ATOM 1802 C CA . ASP A 1 230 ? -21.191 -1.131 9.764 1.00 82.94 230 ASP A CA 1
ATOM 1803 C C . ASP A 1 230 ? -19.928 -1.947 9.416 1.00 82.94 230 ASP A C 1
ATOM 1805 O O . ASP A 1 230 ? -20.016 -3.044 8.860 1.00 82.94 230 ASP A O 1
ATOM 1809 N N . ARG A 1 231 ? -18.727 -1.424 9.728 1.00 82.50 231 ARG A N 1
ATOM 1810 C CA . ARG A 1 231 ? -17.444 -2.038 9.333 1.00 82.50 231 ARG A CA 1
ATOM 1811 C C . ARG A 1 231 ? -16.940 -3.104 10.306 1.00 82.50 231 ARG A C 1
ATOM 1813 O O . ARG A 1 231 ? -16.121 -3.926 9.913 1.00 82.50 231 ARG A O 1
ATOM 1820 N N . ILE A 1 232 ? -17.400 -3.064 11.553 1.00 86.38 232 ILE A N 1
ATOM 1821 C CA . ILE A 1 232 ? -17.015 -3.990 12.624 1.00 86.38 232 ILE A CA 1
ATOM 1822 C C . ILE A 1 232 ? -18.154 -4.973 12.900 1.00 86.38 232 ILE A C 1
ATOM 1824 O O . ILE A 1 232 ? -19.325 -4.604 12.890 1.00 86.38 232 ILE A O 1
ATOM 1828 N N . VAL A 1 233 ? -17.804 -6.234 13.126 1.00 83.75 233 VAL A N 1
ATOM 1829 C CA . VAL A 1 233 ? -18.720 -7.374 13.233 1.00 83.75 233 VAL A CA 1
ATOM 1830 C C . VAL A 1 233 ? -18.561 -8.117 14.550 1.00 83.75 233 VAL A C 1
ATOM 1832 O O . VAL A 1 233 ? -19.562 -8.376 15.218 1.00 83.75 233 VAL A O 1
ATOM 1835 N N . ASP A 1 234 ? -17.330 -8.443 14.926 1.00 86.00 234 ASP A N 1
ATOM 1836 C CA . ASP A 1 234 ? -17.030 -9.195 16.143 1.00 86.00 234 ASP A CA 1
ATOM 1837 C C . ASP A 1 234 ? -16.585 -8.246 17.254 1.00 86.00 234 ASP A C 1
ATOM 1839 O O . ASP A 1 234 ? -16.985 -8.397 18.411 1.00 86.00 234 ASP A O 1
ATOM 1843 N N . SER A 1 235 ? -15.821 -7.208 16.905 1.00 90.75 235 SER A N 1
ATOM 1844 C CA . SER A 1 235 ? -15.373 -6.204 17.866 1.00 90.75 235 SER A CA 1
ATOM 1845 C C . SER A 1 235 ? -16.540 -5.344 18.379 1.00 90.75 235 SER A C 1
ATOM 1847 O O . SER A 1 235 ? -17.399 -4.939 17.592 1.00 90.75 235 SER A O 1
ATOM 1849 N N . PRO A 1 236 ? -16.584 -5.008 19.687 1.00 92.62 236 PRO A N 1
ATOM 1850 C CA . PRO A 1 236 ? -17.620 -4.132 20.241 1.00 92.62 236 PRO A CA 1
ATOM 1851 C C . PRO A 1 236 ? -17.473 -2.680 19.769 1.00 92.62 236 PRO A C 1
ATOM 1853 O O . PRO A 1 236 ? -18.465 -1.969 19.623 1.00 92.62 236 PRO A O 1
ATOM 1856 N N . CYS A 1 237 ? -16.241 -2.229 19.539 1.00 93.50 237 CYS A N 1
ATOM 1857 C CA . CYS A 1 237 ? -15.936 -0.888 19.059 1.00 93.50 237 CYS A CA 1
ATOM 1858 C C . CYS A 1 237 ? -14.500 -0.783 18.529 1.00 93.50 237 CYS A C 1
ATOM 1860 O O . CYS A 1 237 ? -13.633 -1.577 18.902 1.00 93.50 237 CYS A O 1
ATOM 1862 N N . CYS A 1 238 ? -14.228 0.251 17.738 1.00 93.12 238 CYS A N 1
ATOM 1863 C CA . CYS A 1 238 ? -12.890 0.634 17.290 1.00 93.12 238 CYS A CA 1
ATOM 1864 C C . CYS A 1 238 ? -12.730 2.165 17.262 1.00 93.12 238 CYS A C 1
ATOM 1866 O O . CYS A 1 238 ? -13.699 2.915 17.414 1.00 93.12 238 CYS A O 1
ATOM 1868 N N . LEU A 1 239 ? -11.494 2.642 17.100 1.00 92.56 239 LEU A N 1
ATOM 1869 C CA . LEU A 1 239 ? -11.176 4.064 16.984 1.00 92.56 239 LEU A CA 1
ATOM 1870 C C . LEU A 1 239 ? -10.619 4.374 15.602 1.00 92.56 239 LEU A C 1
ATOM 1872 O O . LEU A 1 239 ? -9.545 3.903 15.237 1.00 92.56 239 LEU A O 1
ATOM 1876 N N . VAL A 1 240 ? -11.315 5.235 14.867 1.00 89.69 240 VAL A N 1
ATOM 1877 C CA . VAL A 1 240 ? -10.876 5.715 13.554 1.00 89.69 240 VAL A CA 1
ATOM 1878 C C . VAL A 1 240 ? -10.342 7.139 13.647 1.00 89.69 240 VAL A C 1
ATOM 1880 O O . VAL A 1 240 ? -10.815 7.965 14.433 1.00 89.69 240 VAL A O 1
ATOM 1883 N N . THR A 1 241 ? -9.349 7.441 12.820 1.00 85.38 241 THR A N 1
ATOM 1884 C CA . THR A 1 241 ? -8.866 8.808 12.592 1.00 85.38 241 THR A CA 1
ATOM 1885 C C . THR A 1 241 ? -9.585 9.424 11.403 1.00 85.38 241 THR A C 1
ATOM 1887 O O . THR A 1 241 ? -9.936 8.718 10.460 1.00 85.38 241 THR A O 1
ATOM 1890 N N . GLY A 1 242 ? -9.793 10.741 11.439 1.00 77.75 242 GLY A N 1
ATOM 1891 C CA . GLY A 1 242 ? -10.291 11.478 10.278 1.00 77.75 242 GLY A CA 1
ATOM 1892 C C . GLY A 1 242 ? -9.324 11.432 9.088 1.00 77.75 242 GLY A C 1
ATOM 1893 O O . GLY A 1 242 ? -8.164 11.048 9.229 1.00 77.75 242 GLY A O 1
ATOM 1894 N N . GLU A 1 243 ? -9.806 11.869 7.922 1.00 70.19 243 GLU A N 1
ATOM 1895 C CA . GLU A 1 243 ? -9.028 11.938 6.670 1.00 70.19 243 GLU A CA 1
ATOM 1896 C C . GLU A 1 243 ? -7.777 12.819 6.791 1.00 70.19 243 GLU A C 1
ATOM 1898 O O . GLU A 1 243 ? -6.763 12.577 6.140 1.00 70.19 243 GLU A O 1
ATOM 1903 N N . TYR A 1 244 ? -7.850 13.834 7.653 1.00 69.75 244 TYR A N 1
ATOM 1904 C CA . TYR A 1 244 ? -6.765 14.760 7.934 1.00 69.75 244 TYR A CA 1
ATOM 190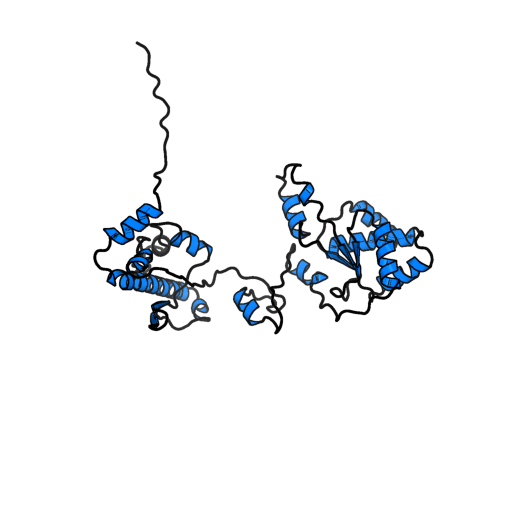5 C C . TYR A 1 244 ? -6.252 14.514 9.353 1.00 69.75 244 TYR A C 1
ATOM 1907 O O . TYR A 1 244 ? -6.992 14.654 10.327 1.00 69.75 244 TYR A O 1
ATOM 1915 N N . GLY A 1 245 ? -4.974 14.162 9.478 1.00 71.06 245 GLY A N 1
ATOM 1916 C CA . GLY A 1 245 ? -4.318 13.939 10.765 1.00 71.06 245 GLY A CA 1
ATOM 1917 C C . GLY A 1 245 ? -3.435 12.700 10.769 1.00 71.06 245 GLY A C 1
ATOM 1918 O O . GLY A 1 245 ? -3.283 12.012 9.761 1.00 71.06 245 GLY A O 1
ATOM 1919 N N . TRP A 1 246 ? -2.814 12.425 11.913 1.00 75.25 246 TRP A N 1
ATOM 1920 C CA . TRP A 1 246 ? -1.988 11.233 12.065 1.00 75.25 246 TRP A CA 1
ATOM 1921 C C . TRP A 1 246 ? -2.839 9.994 12.323 1.00 75.25 246 TRP A C 1
ATOM 1923 O O . TRP A 1 246 ? -3.702 9.999 13.205 1.00 75.25 246 TRP A O 1
ATOM 1933 N N . THR A 1 247 ? -2.549 8.930 11.571 1.00 82.06 247 THR A N 1
ATOM 1934 C CA . THR A 1 247 ? -3.019 7.573 11.868 1.00 82.06 247 THR A CA 1
ATOM 1935 C C . THR A 1 247 ? -2.333 7.048 13.129 1.00 82.06 247 THR A C 1
ATOM 1937 O O . THR A 1 247 ? -1.272 7.546 13.509 1.00 82.06 247 THR A O 1
ATOM 1940 N N . ALA A 1 248 ? -2.888 6.010 13.757 1.00 82.69 248 ALA A N 1
ATOM 1941 C CA . ALA A 1 248 ? -2.306 5.406 14.960 1.00 82.69 248 ALA A CA 1
ATOM 1942 C C . ALA A 1 248 ? -0.832 4.997 14.764 1.00 82.69 248 ALA A C 1
ATOM 1944 O O . ALA A 1 248 ? 0.045 5.335 15.561 1.00 82.69 248 ALA A O 1
ATOM 1945 N N . ASN A 1 249 ? -0.541 4.348 13.632 1.00 81.31 249 ASN A N 1
ATOM 1946 C CA . ASN A 1 249 ? 0.811 3.924 13.289 1.00 81.31 249 ASN A CA 1
ATOM 1947 C C . ASN A 1 249 ? 1.751 5.115 13.028 1.00 81.31 249 ASN A C 1
ATOM 1949 O O . ASN A 1 249 ? 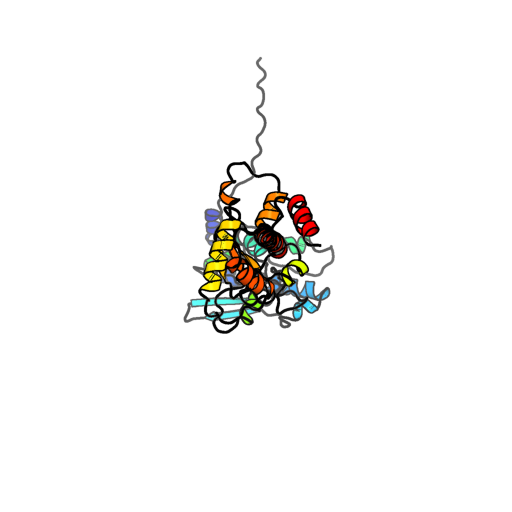2.898 5.100 13.472 1.00 81.31 249 ASN A O 1
ATOM 1953 N N . LEU A 1 250 ? 1.270 6.162 12.344 1.00 78.06 250 LEU A N 1
ATOM 1954 C CA . LEU A 1 250 ? 2.061 7.370 12.106 1.00 78.06 250 LEU A CA 1
ATOM 1955 C C . LEU A 1 250 ? 2.364 8.102 13.419 1.00 78.06 250 LEU A C 1
ATOM 1957 O O . LEU A 1 250 ? 3.505 8.490 13.645 1.00 78.06 250 LEU A O 1
ATOM 1961 N N . GLU A 1 251 ? 1.374 8.235 14.305 1.00 77.56 251 GLU A N 1
ATOM 1962 C CA . GLU A 1 251 ? 1.538 8.845 15.628 1.00 77.56 251 GLU A CA 1
ATOM 1963 C C . GLU A 1 251 ? 2.638 8.138 16.429 1.00 77.56 251 GLU A C 1
ATOM 1965 O O . GLU A 1 251 ? 3.508 8.792 17.008 1.00 77.56 251 GLU A O 1
ATOM 1970 N N . ARG A 1 252 ? 2.646 6.803 16.407 1.00 77.62 252 ARG A N 1
ATOM 1971 C CA . ARG A 1 252 ? 3.667 5.982 17.061 1.00 77.62 252 ARG A CA 1
ATOM 1972 C C . ARG A 1 252 ? 5.064 6.199 16.472 1.00 77.62 252 ARG A C 1
ATOM 1974 O O . ARG A 1 252 ? 6.004 6.431 17.231 1.00 77.62 252 ARG A O 1
ATOM 1981 N N . ILE A 1 253 ? 5.206 6.146 15.144 1.00 76.00 253 ILE A N 1
ATOM 1982 C CA . ILE A 1 253 ? 6.496 6.360 14.458 1.00 76.00 253 ILE A CA 1
ATOM 1983 C C . ILE A 1 253 ? 7.041 7.758 14.773 1.00 76.00 253 ILE A C 1
ATOM 1985 O O . ILE A 1 253 ? 8.206 7.904 15.140 1.00 76.00 253 ILE A O 1
ATOM 1989 N N . MET A 1 254 ? 6.183 8.775 14.702 1.00 74.25 254 MET A N 1
ATOM 1990 C CA . MET A 1 254 ? 6.568 10.163 14.948 1.00 74.25 254 MET A CA 1
ATOM 1991 C C . MET A 1 254 ? 6.933 10.415 16.416 1.00 74.25 254 MET A C 1
ATOM 1993 O O . MET A 1 254 ? 7.906 11.116 16.691 1.00 74.25 254 MET A O 1
ATOM 1997 N N . LYS A 1 255 ? 6.220 9.802 17.375 1.00 70.62 255 LYS A N 1
ATOM 1998 C CA . LYS A 1 255 ? 6.596 9.824 18.802 1.00 70.62 255 LYS A CA 1
ATOM 1999 C C . LYS A 1 255 ? 7.965 9.178 19.047 1.00 70.62 255 LYS A C 1
ATOM 2001 O O . LYS A 1 255 ? 8.722 9.673 19.878 1.00 70.62 255 LYS A O 1
ATOM 2006 N N . ALA A 1 256 ? 8.294 8.108 18.322 1.00 70.94 256 ALA A N 1
ATOM 2007 C CA . ALA A 1 256 ? 9.561 7.395 18.469 1.00 70.94 256 ALA A CA 1
ATOM 2008 C C . ALA A 1 256 ? 10.773 8.145 17.880 1.00 70.94 256 ALA A C 1
ATOM 2010 O O . ALA A 1 256 ? 11.899 7.883 18.295 1.00 70.94 256 ALA A O 1
ATOM 2011 N N . GLN A 1 257 ? 10.571 9.080 16.941 1.00 63.66 257 GLN A N 1
ATOM 2012 C CA . GLN A 1 257 ? 11.664 9.783 16.249 1.00 63.66 257 GLN A CA 1
ATOM 2013 C C . GLN A 1 257 ? 12.224 11.026 16.973 1.00 63.66 257 GLN A C 1
ATOM 2015 O O . GLN A 1 257 ? 13.195 11.592 16.483 1.00 63.66 257 GLN A O 1
ATOM 2020 N N . VAL A 1 258 ? 11.693 11.411 18.146 1.00 51.84 258 VAL A N 1
ATOM 2021 C CA . VAL A 1 258 ? 12.220 12.389 19.145 1.00 51.84 258 VAL A CA 1
ATOM 2022 C C . VAL A 1 258 ? 12.556 13.823 18.657 1.00 51.84 258 VAL A C 1
ATOM 2024 O O . VAL A 1 258 ? 12.586 14.744 19.470 1.00 51.84 258 VAL A O 1
ATOM 2027 N N . LEU A 1 259 ? 12.718 14.091 17.362 1.00 54.03 259 LEU A N 1
ATOM 2028 C CA . LEU A 1 259 ? 13.020 15.412 16.803 1.00 54.03 259 LEU A CA 1
ATOM 2029 C C . LEU A 1 259 ? 11.752 16.071 16.254 1.00 54.03 259 LEU A C 1
ATOM 2031 O O . LEU A 1 259 ? 11.546 16.137 15.046 1.00 54.03 259 LEU A O 1
ATOM 2035 N N . MET A 1 260 ? 10.885 16.567 17.137 1.00 52.84 260 MET A N 1
ATOM 2036 C CA . MET A 1 260 ? 9.803 17.462 16.715 1.00 52.84 260 MET A CA 1
ATOM 2037 C C . MET A 1 260 ? 9.644 18.644 17.662 1.00 52.84 260 MET A C 1
ATOM 2039 O O . MET A 1 260 ? 9.302 18.476 18.832 1.00 52.84 260 MET A O 1
ATOM 2043 N N . ASP A 1 261 ? 9.831 19.842 17.105 1.00 52.66 261 ASP A N 1
ATOM 2044 C CA . ASP A 1 261 ? 9.526 21.120 17.740 1.00 52.66 261 ASP A CA 1
ATOM 2045 C C . ASP A 1 261 ? 8.075 21.185 18.244 1.00 52.66 261 ASP A C 1
ATOM 2047 O O . ASP A 1 261 ? 7.135 20.668 17.628 1.00 52.66 261 ASP A O 1
ATOM 2051 N N . ASN A 1 262 ? 7.864 21.929 19.335 1.00 54.56 262 ASN A N 1
ATOM 2052 C CA . ASN A 1 262 ? 6.540 22.205 19.911 1.00 54.56 262 ASN A CA 1
ATOM 2053 C C . ASN A 1 262 ? 5.552 22.854 18.914 1.00 54.56 262 ASN A C 1
ATOM 2055 O O . ASN A 1 262 ? 4.338 22.800 19.134 1.00 54.56 262 ASN A O 1
ATOM 2059 N N . ALA A 1 263 ? 6.049 23.411 17.804 1.00 50.75 263 ALA A N 1
ATOM 2060 C CA . ALA A 1 263 ? 5.264 24.038 16.741 1.00 50.75 263 ALA A CA 1
ATOM 2061 C C . ALA A 1 263 ? 4.366 23.059 15.953 1.00 50.75 263 ALA A C 1
ATOM 2063 O O . ALA A 1 263 ? 3.362 23.487 15.386 1.00 50.75 263 ALA A O 1
ATOM 2064 N N . MET A 1 264 ? 4.654 21.749 15.956 1.00 52.75 264 MET A N 1
ATOM 2065 C CA . MET A 1 264 ? 3.834 20.740 15.258 1.00 52.75 264 MET A CA 1
ATOM 2066 C C . MET A 1 264 ? 2.709 20.128 16.114 1.00 52.75 264 MET A C 1
ATOM 2068 O O . MET A 1 264 ? 2.047 19.177 15.699 1.00 52.75 264 MET A O 1
ATOM 2072 N N . SER A 1 265 ? 2.428 20.694 17.292 1.00 54.12 265 SER A N 1
ATOM 2073 C CA . SER A 1 265 ? 1.382 20.196 18.202 1.00 54.12 265 SER A CA 1
ATOM 2074 C C . SER A 1 265 ? -0.032 20.223 17.602 1.00 54.12 265 SER A C 1
ATOM 2076 O O . SER A 1 265 ? -0.865 19.412 17.996 1.00 54.12 265 SER A O 1
ATOM 2078 N N . PHE A 1 266 ? -0.297 21.082 16.610 1.00 50.75 266 PHE A N 1
ATOM 2079 C CA . PHE A 1 266 ? -1.578 21.111 15.891 1.00 50.75 266 PHE A CA 1
ATOM 2080 C C . PHE A 1 266 ? -1.860 19.823 15.096 1.00 50.75 266 PHE A C 1
ATOM 2082 O O . PHE A 1 266 ? -3.016 19.424 14.998 1.00 50.75 266 PHE A O 1
ATOM 2089 N N . TYR A 1 267 ? -0.827 19.127 14.601 1.00 52.44 267 TYR A N 1
ATOM 2090 C CA . TYR A 1 267 ? -0.984 17.849 13.889 1.00 52.44 267 TYR A CA 1
ATOM 2091 C C . TYR A 1 267 ? -1.131 16.640 14.831 1.00 52.44 267 TYR A C 1
ATOM 2093 O O . TYR A 1 267 ? -1.565 15.577 14.389 1.00 52.44 267 TYR A O 1
ATOM 2101 N N . ARG A 1 268 ? -0.830 16.797 16.134 1.00 54.59 268 ARG A N 1
ATOM 2102 C CA . ARG A 1 268 ? -1.000 15.739 17.153 1.00 54.59 268 ARG A CA 1
ATOM 2103 C C . ARG A 1 268 ? -2.457 15.492 17.535 1.00 54.59 268 ARG A C 1
ATOM 2105 O O . ARG A 1 268 ? -2.777 14.413 18.020 1.00 54.59 268 ARG A O 1
ATOM 2112 N N . SER A 1 269 ? -3.338 16.476 17.359 1.00 56.31 269 SER A N 1
ATOM 2113 C CA . SER A 1 269 ? -4.743 16.362 17.761 1.00 56.31 269 SER A CA 1
ATOM 2114 C C . SER A 1 269 ? -5.602 15.815 16.620 1.00 56.31 269 SER A C 1
ATOM 2116 O O . SER A 1 269 ? -6.614 16.412 16.255 1.00 56.31 269 SER A O 1
ATOM 2118 N N . SER A 1 270 ? -5.216 14.671 16.038 1.00 62.19 270 SER A N 1
ATOM 2119 C CA . SER A 1 270 ? -6.185 13.904 15.256 1.00 62.19 270 SER A CA 1
ATOM 2120 C C . SER A 1 270 ? -7.256 13.425 16.233 1.00 62.19 270 SER A C 1
ATOM 2122 O O . SER A 1 270 ? -7.055 12.509 17.040 1.00 62.19 270 SER A O 1
ATOM 2124 N N . LYS A 1 271 ? -8.386 14.139 16.253 1.00 75.31 271 LYS A N 1
ATOM 2125 C CA . LYS A 1 271 ? -9.508 13.752 17.094 1.00 75.31 271 LYS A CA 1
ATOM 2126 C C . LYS A 1 271 ? -10.019 12.407 16.584 1.00 75.31 271 LYS A C 1
ATOM 2128 O O . LYS A 1 271 ? -10.207 12.197 15.387 1.00 75.31 271 LYS A O 1
ATOM 2133 N N . LYS A 1 272 ? -10.169 11.470 17.513 1.00 88.94 272 LYS A N 1
ATOM 2134 C CA . LYS A 1 272 ? -10.530 10.084 17.218 1.00 88.94 272 LYS A CA 1
ATOM 2135 C C . LYS A 1 272 ? -12.044 9.975 17.195 1.00 88.94 272 LYS A C 1
ATOM 2137 O O . LYS A 1 272 ? -12.707 10.516 18.076 1.00 88.94 272 LYS A O 1
ATOM 2142 N N . THR A 1 273 ? -12.604 9.283 16.218 1.00 93.06 273 THR A N 1
ATOM 2143 C CA . THR A 1 273 ? -14.016 8.899 16.246 1.00 93.06 273 THR A CA 1
ATOM 2144 C C . THR A 1 273 ? -14.114 7.487 16.800 1.00 93.06 273 THR A C 1
ATOM 2146 O O . THR A 1 273 ? -13.413 6.596 16.326 1.00 93.06 273 THR A O 1
ATOM 2149 N N . MET A 1 274 ? -14.970 7.285 17.800 1.00 94.94 274 MET A N 1
ATOM 2150 C CA . MET A 1 274 ? -15.288 5.945 18.284 1.00 94.94 274 MET A CA 1
ATOM 2151 C C . MET A 1 274 ? -16.444 5.378 17.480 1.00 94.94 274 MET A C 1
ATOM 2153 O O . MET A 1 274 ? -17.522 5.962 17.417 1.00 94.94 274 MET A O 1
ATOM 2157 N N . GLU A 1 275 ? -16.192 4.245 16.855 1.00 94.06 275 GLU A N 1
ATOM 2158 C CA . GLU A 1 275 ? -17.157 3.480 16.088 1.00 94.06 275 GLU A CA 1
ATOM 2159 C C . GLU A 1 275 ? -17.611 2.290 16.945 1.00 94.06 275 GLU A C 1
ATOM 2161 O O . GLU A 1 275 ? -16.762 1.579 17.480 1.00 94.06 275 GLU A O 1
ATOM 2166 N N . ILE A 1 276 ? -18.921 2.088 17.124 1.00 94.19 276 ILE A N 1
ATOM 2167 C CA . ILE A 1 276 ? -19.488 0.993 17.934 1.00 94.19 276 ILE A CA 1
ATOM 2168 C C . ILE A 1 276 ? -20.286 0.009 17.078 1.00 94.19 276 ILE A C 1
ATOM 2170 O O . ILE A 1 276 ? -20.932 0.405 16.108 1.00 94.19 276 ILE A O 1
ATOM 2174 N N . ASN A 1 277 ? -20.264 -1.259 17.480 1.00 91.62 277 ASN A N 1
ATOM 2175 C CA . ASN A 1 277 ? -21.033 -2.338 16.875 1.00 91.62 277 ASN A CA 1
ATOM 2176 C C . ASN A 1 277 ? -22.323 -2.578 17.683 1.00 91.62 277 ASN A C 1
ATOM 2178 O O . ASN A 1 277 ? -22.250 -3.122 18.788 1.00 91.62 277 ASN A O 1
ATOM 2182 N N . PRO A 1 278 ? -23.502 -2.204 17.165 1.00 89.56 278 PRO A N 1
ATOM 2183 C CA . PRO A 1 278 ? -24.756 -2.251 17.915 1.00 89.56 278 PRO A CA 1
ATOM 2184 C C . PRO A 1 278 ? -25.249 -3.682 18.177 1.00 89.56 278 PRO A C 1
ATOM 2186 O O . PRO A 1 278 ? -26.062 -3.882 19.083 1.00 89.56 278 PRO A O 1
ATOM 2189 N N . ASP A 1 279 ? -24.751 -4.661 17.418 1.00 88.00 279 ASP A N 1
ATOM 2190 C CA . ASP A 1 279 ? -25.116 -6.075 17.534 1.00 88.00 279 ASP A CA 1
ATOM 2191 C C . ASP A 1 279 ? -24.233 -6.823 18.541 1.00 88.00 279 ASP A C 1
ATOM 2193 O O . ASP A 1 279 ? -24.560 -7.936 18.963 1.00 88.00 279 ASP A O 1
ATOM 2197 N N . ASN A 1 280 ? -23.101 -6.236 18.943 1.00 91.31 280 ASN A N 1
ATOM 2198 C CA . ASN A 1 280 ? -22.206 -6.872 19.896 1.00 91.31 280 ASN A CA 1
ATOM 2199 C C . ASN A 1 280 ? -22.862 -6.945 21.284 1.00 91.31 280 ASN A C 1
ATOM 2201 O O . ASN A 1 280 ? -23.359 -5.946 21.808 1.00 91.31 280 ASN A O 1
ATOM 2205 N N . GLY A 1 281 ? -22.799 -8.118 21.924 1.00 90.50 281 GLY A N 1
ATOM 2206 C CA . GLY A 1 281 ? -23.429 -8.357 23.226 1.00 90.50 281 GLY A CA 1
ATOM 2207 C C . GLY A 1 281 ? -23.028 -7.351 24.314 1.00 90.50 281 GLY A C 1
ATOM 2208 O O . GLY A 1 281 ? -23.873 -6.958 25.114 1.00 90.50 281 GLY A O 1
ATOM 2209 N N . ILE A 1 282 ? -21.781 -6.864 24.312 1.00 91.62 282 ILE A N 1
ATOM 2210 C CA . ILE A 1 282 ? -21.313 -5.845 25.268 1.00 91.62 282 ILE A CA 1
ATOM 2211 C C . ILE A 1 282 ? -22.027 -4.510 25.030 1.00 91.62 282 ILE A C 1
ATOM 2213 O O . ILE A 1 282 ? -22.460 -3.861 25.981 1.00 91.62 282 ILE A O 1
ATOM 2217 N N . ILE A 1 283 ? -22.185 -4.103 23.768 1.00 92.69 283 ILE A N 1
ATOM 2218 C CA . ILE A 1 283 ? -22.867 -2.854 23.405 1.00 92.69 283 ILE A CA 1
ATOM 2219 C C . ILE A 1 283 ? -24.363 -2.942 23.719 1.00 92.69 283 ILE A C 1
ATOM 2221 O O . ILE A 1 283 ? -24.939 -1.980 24.230 1.00 92.69 283 ILE A O 1
ATOM 2225 N N . VAL A 1 284 ? -24.979 -4.107 23.510 1.00 91.19 284 VAL A N 1
ATOM 2226 C CA . VAL A 1 284 ? -26.376 -4.366 23.892 1.00 91.19 284 VAL A CA 1
ATOM 2227 C C . VAL A 1 284 ? -26.576 -4.230 25.406 1.00 91.19 284 VAL A C 1
ATOM 2229 O O . VAL A 1 284 ? -27.534 -3.589 25.845 1.00 91.19 284 VAL A O 1
ATOM 2232 N N . GLU A 1 285 ? -25.675 -4.778 26.225 1.00 90.19 285 GLU A N 1
ATOM 2233 C CA . GLU A 1 285 ? -25.753 -4.626 27.684 1.00 90.19 285 GLU A CA 1
ATOM 2234 C C . GLU A 1 285 ? -25.484 -3.182 28.136 1.00 90.19 285 GLU A C 1
ATOM 2236 O O . GLU A 1 285 ? -26.194 -2.667 29.003 1.00 90.19 285 GLU A O 1
ATOM 2241 N N . LEU A 1 286 ? -24.545 -2.473 27.499 1.00 91.19 286 LEU A N 1
ATOM 2242 C CA . LEU A 1 286 ? -24.332 -1.043 27.751 1.00 91.19 286 LEU A CA 1
ATOM 2243 C C . LEU A 1 286 ? -25.568 -0.208 27.399 1.00 91.19 286 LEU A C 1
ATOM 2245 O O . LEU A 1 286 ? -25.912 0.715 28.138 1.00 91.19 286 LEU A O 1
ATOM 2249 N N . ARG A 1 287 ? -26.281 -0.548 26.321 1.00 91.12 287 ARG A N 1
ATOM 2250 C CA . ARG A 1 287 ? -27.539 0.114 25.952 1.00 91.12 287 ARG A CA 1
ATOM 2251 C C . ARG A 1 287 ? -28.579 -0.022 27.064 1.00 91.12 287 ARG A C 1
ATOM 2253 O O . ARG A 1 287 ? -29.176 0.977 27.461 1.00 91.12 287 ARG A O 1
ATOM 2260 N N . LYS A 1 288 ? -28.751 -1.227 27.616 1.00 90.56 288 LYS A N 1
ATOM 2261 C CA . LYS A 1 288 ? -29.652 -1.470 28.758 1.00 90.56 288 LYS A CA 1
ATOM 2262 C C . LYS A 1 288 ? -29.205 -0.694 29.998 1.00 90.56 288 LYS A C 1
ATOM 2264 O O . LYS A 1 288 ? -30.025 -0.022 30.621 1.00 90.56 288 LYS A O 1
ATOM 2269 N N . GLY A 1 289 ? -27.911 -0.733 30.324 1.00 88.38 289 GLY A N 1
ATOM 2270 C CA . GLY A 1 289 ? -27.338 -0.013 31.467 1.00 88.38 289 GLY A CA 1
ATOM 2271 C C . GLY A 1 289 ? -27.556 1.501 31.394 1.00 88.38 289 GLY A C 1
ATOM 2272 O O . GLY A 1 289 ? -27.924 2.119 32.393 1.00 88.38 289 GLY A O 1
ATOM 2273 N N . ALA A 1 290 ? -27.436 2.087 30.199 1.00 89.31 290 ALA A N 1
ATOM 2274 C CA . ALA A 1 290 ? -27.661 3.514 29.975 1.00 89.31 290 ALA A CA 1
ATOM 2275 C C . ALA A 1 290 ? -29.111 3.953 30.254 1.00 89.31 290 ALA A C 1
ATOM 2277 O O . ALA A 1 290 ? -29.333 5.090 30.680 1.00 89.31 290 ALA A O 1
ATOM 2278 N N . VAL A 1 291 ? -30.090 3.069 30.020 1.00 87.75 291 VAL A N 1
ATOM 2279 C CA . VAL A 1 291 ? -31.513 3.319 30.313 1.00 87.75 291 VAL A CA 1
ATOM 2280 C C . VAL A 1 291 ? -31.793 3.255 31.815 1.00 87.75 291 VAL A C 1
ATOM 2282 O O . VAL A 1 291 ? -32.620 4.019 32.308 1.00 87.75 291 VAL A O 1
ATOM 2285 N N . VAL A 1 292 ? -31.105 2.367 32.540 1.00 90.75 292 VAL A N 1
ATOM 2286 C CA . VAL A 1 292 ? -31.280 2.195 33.990 1.00 90.75 292 VAL A CA 1
ATOM 2287 C C . VAL A 1 292 ? -30.694 3.380 34.755 1.00 90.75 292 VAL A C 1
ATOM 2289 O O . VAL A 1 292 ? -31.427 4.078 35.453 1.00 90.75 292 VAL A O 1
ATOM 2292 N N . ASP A 1 293 ? -29.388 3.624 34.619 1.00 89.69 293 ASP A N 1
ATOM 2293 C CA . ASP A 1 293 ? -28.722 4.772 35.234 1.00 89.69 293 ASP A CA 1
ATOM 2294 C C . ASP A 1 293 ? -27.435 5.144 34.483 1.00 89.69 293 ASP A C 1
ATOM 2296 O O . ASP A 1 293 ? -26.349 4.629 34.740 1.00 89.69 293 ASP A O 1
ATOM 2300 N N . LYS A 1 294 ? -27.537 6.128 33.584 1.00 88.31 294 LYS A N 1
ATOM 2301 C CA . LYS A 1 294 ? -26.380 6.693 32.867 1.00 88.31 294 LYS A CA 1
ATOM 2302 C C . LYS A 1 294 ? -25.351 7.390 33.769 1.00 88.31 294 LYS A C 1
ATOM 2304 O O . LYS A 1 294 ? -24.257 7.723 33.308 1.00 88.31 294 LYS A O 1
ATOM 2309 N N . ASN A 1 295 ? -25.704 7.698 35.018 1.00 89.69 295 ASN A N 1
ATOM 2310 C CA . ASN A 1 295 ? -24.801 8.327 35.973 1.00 89.69 295 ASN A CA 1
ATOM 2311 C C . ASN A 1 295 ? -24.078 7.332 36.873 1.00 89.69 295 ASN A C 1
ATOM 2313 O O . ASN A 1 295 ? -23.146 7.765 37.562 1.00 89.69 295 ASN A O 1
ATOM 2317 N N . ASP A 1 296 ? -24.450 6.051 36.814 1.00 91.00 296 ASP A N 1
ATOM 2318 C CA . ASP A 1 296 ? -23.812 4.991 37.573 1.00 91.00 296 ASP A CA 1
ATOM 2319 C C . ASP A 1 296 ? -22.301 4.950 37.304 1.00 91.00 296 ASP A C 1
ATOM 2321 O O . ASP A 1 296 ? -21.810 5.115 36.179 1.00 91.00 296 ASP A O 1
ATOM 2325 N N . LYS A 1 297 ? -21.540 4.758 38.381 1.00 88.62 297 LYS A N 1
ATOM 2326 C CA . LYS A 1 297 ? -20.081 4.776 38.320 1.00 88.62 297 LYS A CA 1
ATOM 2327 C C . LYS A 1 297 ? -19.543 3.553 37.581 1.00 88.62 297 LYS A C 1
ATOM 2329 O O . LYS A 1 297 ? -18.598 3.702 36.812 1.00 88.62 297 LYS A O 1
ATOM 2334 N N . CYS A 1 298 ? -20.144 2.381 37.787 1.00 86.69 298 CYS A N 1
ATOM 2335 C CA . CYS A 1 298 ? -19.729 1.153 37.113 1.00 86.69 298 CYS A CA 1
ATOM 2336 C C . CYS A 1 298 ? -19.985 1.255 35.603 1.00 86.69 298 CYS A C 1
ATOM 2338 O O . CYS A 1 298 ? -19.102 0.947 34.806 1.00 86.69 298 CYS A O 1
ATOM 2340 N N . PHE A 1 299 ? -21.138 1.800 35.203 1.00 90.06 299 PHE A N 1
ATOM 2341 C CA . PHE A 1 299 ? -21.452 2.094 33.805 1.00 90.06 299 PHE A CA 1
ATOM 2342 C C . PHE A 1 299 ? -20.411 3.015 33.149 1.00 90.06 299 PHE A C 1
ATOM 2344 O O . PHE A 1 299 ? -19.871 2.690 32.088 1.00 90.06 299 PHE A O 1
ATOM 2351 N N . LYS A 1 300 ? -20.068 4.137 33.795 1.00 92.25 300 LYS A N 1
ATOM 2352 C CA . LYS A 1 300 ? -19.034 5.060 33.294 1.00 92.25 300 LYS A CA 1
ATOM 2353 C C . LYS A 1 300 ? -17.660 4.397 33.205 1.00 92.25 300 LYS A C 1
ATOM 2355 O O . LYS A 1 300 ? -16.964 4.582 32.206 1.00 92.25 300 LYS A O 1
ATOM 2360 N N . ASP A 1 301 ? -17.287 3.609 34.212 1.00 90.12 301 ASP A N 1
ATOM 2361 C CA . ASP A 1 301 ? -16.021 2.871 34.229 1.00 90.12 301 ASP A CA 1
ATOM 2362 C C . ASP A 1 301 ? -15.960 1.830 33.093 1.00 90.12 301 ASP A C 1
ATOM 2364 O O . ASP A 1 301 ? -14.912 1.706 32.454 1.00 90.12 301 ASP A O 1
ATOM 2368 N N . MET A 1 302 ? -17.071 1.154 32.766 1.00 89.75 302 MET A N 1
ATOM 2369 C CA . MET A 1 302 ? -17.160 0.236 31.620 1.00 89.75 302 MET A CA 1
ATOM 2370 C C . MET A 1 302 ? -16.994 0.956 30.278 1.00 89.75 302 MET A C 1
ATOM 2372 O O . MET A 1 302 ? -16.244 0.479 29.429 1.00 89.75 302 MET A O 1
ATOM 2376 N N . VAL A 1 303 ? -17.630 2.118 30.084 1.00 93.69 303 VAL A N 1
ATOM 2377 C CA . VAL A 1 303 ? -17.461 2.924 28.857 1.00 93.69 303 VAL A CA 1
ATOM 2378 C C . VAL A 1 303 ? -16.003 3.361 28.687 1.00 93.69 303 VAL A C 1
ATOM 2380 O O . VAL A 1 303 ? -15.449 3.264 27.592 1.00 93.69 303 VAL A O 1
ATOM 2383 N N . LEU A 1 304 ? -15.358 3.803 29.770 1.00 92.94 304 LEU A N 1
ATOM 2384 C CA . LEU A 1 304 ? -13.951 4.200 29.739 1.00 92.94 304 LEU A CA 1
ATOM 2385 C C . LEU A 1 304 ? -13.019 3.004 29.487 1.00 92.94 304 LEU A C 1
ATOM 2387 O O . LEU A 1 304 ? -12.025 3.148 28.779 1.00 92.94 304 LEU A O 1
ATOM 2391 N N . LEU A 1 305 ? -13.318 1.828 30.049 1.00 91.88 305 LEU A N 1
ATOM 2392 C CA . LEU A 1 305 ? -12.551 0.608 29.778 1.00 91.88 305 LEU A CA 1
ATOM 2393 C C . LEU A 1 305 ? -12.681 0.185 28.314 1.00 91.88 305 LEU A C 1
ATOM 2395 O O . LEU A 1 305 ? -11.691 -0.178 27.686 1.00 91.88 305 LEU A O 1
ATOM 2399 N N . LEU A 1 306 ? -13.895 0.259 27.772 1.00 93.25 306 LEU A N 1
ATOM 2400 C CA . LEU A 1 306 ? -14.169 -0.075 26.384 1.00 93.25 306 LEU A CA 1
ATOM 2401 C C . LEU A 1 306 ? -13.399 0.854 25.430 1.00 93.25 306 LEU A C 1
ATOM 2403 O O . LEU A 1 306 ? -12.828 0.394 24.445 1.00 93.25 306 LEU A O 1
ATOM 2407 N N . PHE A 1 307 ? -13.312 2.144 25.762 1.00 94.38 307 PHE A N 1
ATOM 2408 C CA . PHE A 1 307 ? -12.475 3.100 25.038 1.00 94.38 307 PHE A CA 1
ATOM 2409 C C . PHE A 1 307 ? -10.979 2.756 25.105 1.00 94.38 307 PHE A C 1
ATOM 2411 O O . PHE A 1 307 ? -10.307 2.768 24.075 1.00 94.38 307 PHE A O 1
ATOM 2418 N N . ASP A 1 308 ? -10.456 2.413 26.285 1.00 92.44 308 ASP A N 1
ATOM 2419 C CA . ASP A 1 308 ? -9.044 2.040 26.435 1.00 92.44 308 ASP A CA 1
ATOM 2420 C C . ASP A 1 308 ? -8.713 0.743 25.673 1.00 92.44 308 ASP A C 1
ATOM 2422 O O . ASP A 1 308 ? -7.661 0.641 25.040 1.00 92.44 308 ASP A O 1
ATOM 2426 N N . LEU A 1 309 ? -9.632 -0.227 25.655 1.00 90.69 309 LEU A N 1
ATOM 2427 C CA . LEU A 1 309 ? -9.497 -1.427 24.830 1.00 90.69 309 LEU A CA 1
ATOM 2428 C C . LEU A 1 309 ? -9.487 -1.075 23.335 1.00 90.69 309 LEU A C 1
ATOM 2430 O O . LEU A 1 309 ? -8.656 -1.595 22.592 1.00 90.69 309 LEU A O 1
ATOM 2434 N N . ALA A 1 310 ? -10.360 -0.160 22.904 1.00 92.00 310 ALA A N 1
ATOM 2435 C CA . ALA A 1 310 ? -10.418 0.302 21.521 1.00 92.00 310 ALA A CA 1
ATOM 2436 C C . ALA A 1 310 ? -9.144 1.046 21.087 1.00 92.00 310 ALA A C 1
ATOM 2438 O O . ALA A 1 310 ? -8.746 0.930 19.926 1.00 92.00 310 ALA A O 1
ATOM 2439 N N . LEU A 1 311 ? -8.485 1.783 21.995 1.00 90.19 311 LEU A N 1
ATOM 2440 C CA . LEU A 1 311 ? -7.162 2.370 21.741 1.00 90.19 311 LEU A CA 1
ATOM 2441 C C . LEU A 1 311 ? -6.162 1.280 21.371 1.00 90.19 311 LEU A C 1
ATOM 2443 O O . LEU A 1 311 ? -5.541 1.370 20.314 1.00 90.19 311 LEU A O 1
ATOM 2447 N N . LEU A 1 312 ? -6.069 0.233 22.190 1.00 87.88 312 LEU A N 1
ATOM 2448 C CA . LEU A 1 312 ? -5.128 -0.863 21.974 1.00 87.88 312 LEU A CA 1
ATOM 2449 C C . LEU A 1 312 ? -5.401 -1.610 20.664 1.00 87.88 312 LEU A C 1
ATOM 2451 O O . LEU A 1 312 ? -4.492 -1.774 19.851 1.00 87.88 312 LEU A O 1
ATOM 2455 N N . THR A 1 313 ? -6.646 -2.028 20.423 1.00 87.50 313 THR A N 1
ATOM 2456 C CA . THR A 1 313 ? -7.000 -2.816 19.226 1.00 87.50 313 THR A CA 1
ATOM 2457 C C . THR A 1 313 ? -6.907 -2.012 17.930 1.00 87.50 313 THR A C 1
ATOM 2459 O O . THR A 1 313 ? -6.689 -2.585 16.863 1.00 87.50 313 THR A O 1
ATOM 2462 N N . SER A 1 314 ? -7.018 -0.682 18.012 1.00 87.69 314 SER A N 1
ATOM 2463 C CA . SER A 1 314 ? -6.859 0.224 16.865 1.00 87.69 314 SER A CA 1
ATOM 2464 C C . SER A 1 314 ? -5.416 0.729 16.694 1.00 87.69 314 SER A C 1
ATOM 2466 O O . SER A 1 314 ? -5.155 1.548 15.813 1.00 87.69 314 SER A O 1
ATOM 2468 N N . GLY A 1 315 ? -4.471 0.247 17.513 1.00 83.81 315 GLY A N 1
ATOM 2469 C CA . GLY A 1 315 ? -3.038 0.537 17.397 1.00 83.81 315 GLY A CA 1
ATOM 2470 C C . GLY A 1 315 ? -2.576 1.854 18.032 1.00 83.81 315 GLY A C 1
ATOM 2471 O O . GLY A 1 315 ? -1.480 2.324 17.725 1.00 83.81 315 GLY A O 1
ATOM 2472 N N . PHE A 1 316 ? -3.390 2.476 18.887 1.00 86.00 316 PHE A N 1
ATOM 2473 C CA . PHE A 1 316 ? -3.003 3.652 19.666 1.00 86.00 316 PHE A CA 1
ATOM 2474 C C . PHE A 1 316 ? -2.344 3.258 20.988 1.00 86.00 316 PHE A C 1
ATOM 2476 O O . PHE A 1 316 ? -2.628 2.219 21.582 1.00 86.00 316 PHE A O 1
ATOM 2483 N N . SER A 1 317 ? -1.486 4.143 21.492 1.00 83.06 317 SER A N 1
ATOM 2484 C CA . SER A 1 317 ? -0.930 4.011 22.837 1.00 83.06 317 SER A CA 1
ATOM 2485 C C . SER A 1 317 ? -1.939 4.455 23.895 1.00 83.06 317 SER A C 1
ATOM 2487 O O . SER A 1 317 ? -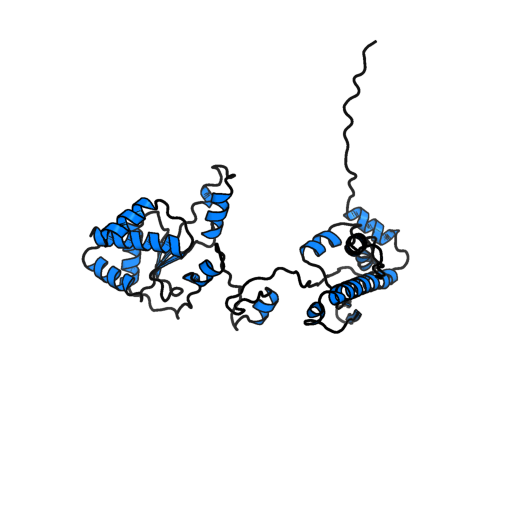2.679 5.416 23.690 1.00 83.06 317 SER A O 1
ATOM 2489 N N . LEU A 1 318 ? -1.919 3.793 25.051 1.00 85.31 318 LEU A N 1
ATOM 2490 C CA . LEU A 1 318 ? -2.640 4.258 26.233 1.00 85.31 318 LEU A CA 1
ATOM 2491 C C . LEU A 1 318 ? -1.969 5.511 26.804 1.00 85.31 318 LEU A C 1
ATOM 2493 O O . LEU A 1 318 ? -0.748 5.543 26.955 1.00 85.31 318 LEU A O 1
ATOM 2497 N N . ASP A 1 319 ? -2.779 6.502 27.177 1.00 79.81 319 ASP A N 1
ATOM 2498 C CA . ASP A 1 319 ? -2.293 7.707 27.860 1.00 79.81 319 ASP A CA 1
ATOM 2499 C C . ASP A 1 319 ? -1.755 7.378 29.262 1.00 79.81 319 ASP A C 1
ATOM 2501 O O . ASP A 1 319 ? -0.712 7.884 29.671 1.00 79.81 319 ASP A O 1
ATOM 2505 N N . ASP A 1 320 ? -2.467 6.514 29.997 1.00 85.06 320 ASP A N 1
ATOM 2506 C CA . ASP A 1 320 ? -2.087 6.060 31.336 1.00 85.06 320 ASP A CA 1
ATOM 2507 C C . ASP A 1 320 ? -2.419 4.566 31.535 1.00 85.06 320 ASP A C 1
ATOM 2509 O O . ASP A 1 320 ? -3.544 4.210 31.916 1.00 85.06 320 ASP A O 1
ATOM 2513 N N . PRO A 1 321 ? -1.435 3.674 31.312 1.00 87.44 321 PRO A N 1
ATOM 2514 C CA . PRO A 1 321 ? -1.596 2.236 31.511 1.00 87.44 321 PRO A CA 1
ATOM 2515 C C . PRO A 1 321 ? -1.985 1.838 32.942 1.00 87.44 321 PRO A C 1
ATOM 2517 O O . PRO A 1 321 ? -2.674 0.834 33.130 1.00 87.44 321 PRO A O 1
ATOM 2520 N N . ASN A 1 322 ? -1.586 2.612 33.959 1.00 88.50 322 ASN A N 1
ATOM 2521 C CA . ASN A 1 322 ? -1.881 2.281 35.355 1.00 88.50 322 ASN A CA 1
ATOM 2522 C C . ASN A 1 322 ? -3.362 2.490 35.666 1.00 88.50 322 ASN A C 1
ATOM 2524 O O . ASN A 1 322 ? -3.979 1.661 36.337 1.00 88.50 322 ASN A O 1
ATOM 2528 N N . THR A 1 323 ? -3.954 3.570 35.149 1.00 87.56 323 THR A N 1
ATOM 2529 C CA . THR A 1 323 ? -5.390 3.826 35.309 1.00 87.56 323 THR A CA 1
ATOM 2530 C C . THR A 1 323 ? -6.230 2.764 34.593 1.00 87.56 323 THR A C 1
ATOM 2532 O O . THR A 1 323 ? -7.244 2.326 35.143 1.00 87.56 323 THR A O 1
ATOM 2535 N N . PHE A 1 324 ? -5.805 2.308 33.410 1.00 88.12 324 PHE A N 1
ATOM 2536 C CA . PHE A 1 324 ? -6.443 1.186 32.713 1.00 88.12 324 PHE A CA 1
ATOM 2537 C C . PHE A 1 324 ? -6.385 -0.102 33.551 1.00 88.12 324 PHE A C 1
ATOM 2539 O O . PHE A 1 324 ? -7.426 -0.697 33.838 1.00 88.12 324 PHE A O 1
ATOM 2546 N N . ALA A 1 325 ? -5.195 -0.481 34.033 1.00 86.81 325 ALA A N 1
ATOM 2547 C CA . ALA A 1 325 ? -5.015 -1.669 34.868 1.00 86.81 325 ALA A CA 1
ATOM 2548 C C . ALA A 1 325 ? -5.852 -1.603 36.157 1.00 86.81 325 ALA A C 1
ATOM 2550 O O . ALA A 1 325 ? -6.517 -2.571 36.523 1.00 86.81 325 ALA A O 1
ATOM 2551 N N . ALA A 1 326 ? -5.889 -0.442 36.816 1.00 87.50 326 ALA A N 1
ATOM 2552 C CA . ALA A 1 326 ? -6.689 -0.228 38.017 1.00 87.50 326 ALA A CA 1
ATOM 2553 C C . ALA A 1 326 ? -8.203 -0.327 37.759 1.00 87.50 326 ALA A C 1
ATOM 2555 O O . ALA A 1 326 ? -8.942 -0.729 38.657 1.00 87.50 326 ALA A O 1
ATOM 2556 N N . ARG A 1 327 ? -8.686 0.047 36.564 1.00 86.38 327 ARG A N 1
ATOM 2557 C CA . ARG A 1 327 ? -10.091 -0.152 36.168 1.00 86.38 327 ARG A CA 1
ATOM 2558 C C . ARG A 1 327 ? -10.389 -1.617 35.865 1.00 86.38 327 ARG A C 1
ATOM 2560 O O . ARG A 1 327 ? -11.403 -2.119 36.336 1.00 86.38 327 ARG A O 1
ATOM 2567 N N . MET A 1 328 ? -9.487 -2.317 35.182 1.00 85.50 328 MET A N 1
ATOM 2568 C CA . MET A 1 328 ? -9.631 -3.750 34.910 1.00 85.50 328 MET A CA 1
ATOM 2569 C C . MET A 1 328 ? -9.680 -4.579 36.205 1.00 85.50 328 MET A C 1
ATOM 2571 O O . MET A 1 328 ? -10.561 -5.416 36.366 1.00 85.50 328 MET A O 1
ATOM 2575 N N . LEU A 1 329 ? -8.797 -4.294 37.168 1.00 84.50 329 LEU A N 1
ATOM 2576 C CA . LEU A 1 329 ? -8.748 -4.986 38.464 1.00 84.50 329 LEU A CA 1
ATOM 2577 C C . LEU A 1 329 ? -9.990 -4.774 39.343 1.00 84.50 329 LEU A C 1
ATOM 2579 O O . LEU A 1 329 ? -10.183 -5.527 40.286 1.00 84.50 329 LEU A O 1
ATOM 2583 N N . LYS A 1 330 ? -10.818 -3.757 39.077 1.00 81.19 330 LYS A N 1
ATOM 2584 C CA . LYS A 1 330 ? -12.073 -3.529 39.818 1.00 81.19 330 LYS A CA 1
ATOM 2585 C C . LYS A 1 330 ? -13.239 -4.381 39.318 1.00 81.19 330 LYS A C 1
ATOM 2587 O O . LYS A 1 330 ? -14.274 -4.405 39.975 1.00 81.19 330 LYS A O 1
ATOM 2592 N N . LEU A 1 331 ? -13.102 -4.987 38.139 1.00 71.00 331 LEU A N 1
ATOM 2593 C CA . LEU A 1 331 ? -14.149 -5.772 37.480 1.00 71.00 331 LEU A CA 1
ATOM 2594 C C . LEU A 1 331 ? -13.984 -7.283 37.689 1.00 71.00 331 LEU A C 1
ATOM 2596 O O . LEU A 1 331 ? -14.909 -8.031 37.381 1.00 71.00 331 LEU A O 1
ATOM 2600 N N . VAL A 1 332 ? -12.817 -7.706 38.184 1.00 61.88 332 VAL A N 1
ATOM 2601 C CA . VAL A 1 332 ? -12.504 -9.079 38.610 1.00 61.88 332 VAL A CA 1
ATOM 2602 C C . VAL A 1 332 ? -12.772 -9.205 40.103 1.00 61.88 332 VAL A C 1
ATOM 2604 O O . VAL A 1 332 ? -13.359 -10.233 40.502 1.00 61.88 332 VAL A O 1
#

pLDDT: mean 80.44, std 11.89, range [44.19, 97.0]

Organism: NCBI:txid1862640